Protein AF-A0A2E4V9J3-F1 (afdb_monomer_lite)

Radius of gyration: 18.86 Å; chains: 1; bounding box: 54×47×44 Å

Sequence (227 aa):
RYDAGNELARSYIDQFRQSGELGALTYVRNHGFGGDWVCNLDTPRVTTDEAQPSAPNPVPEWLPENRVGSYLGYLQQYTHNINLLRWLLDAGDDVKVKVVDLDDDGYSGIVIFEMAGIRAILESGSISHYRWDEHTQIYFQHGWVHTWAPPLLLKNTPAEVEIYRAGDDQEVTQPIPKPSWTWAYHREVEHFIQHIRMDEPFRSSGQDTLTDVRLYEEIYRQFLGLD

Foldseek 3Di:
DLFLQLVVLLVVLVVCVVVCQLPAWAEKEKEFAWAQLQLPPPDDDDDDPDDDDDDDDDDDPPADPVCRVLLCVQLVRCLCVVLSVLSSLVQQLVKDWDDADADPSNFADKTWMQGPNHIYMYGGHYDNDSFTDIKMWIDGNFKIWIWDCGRLNPWQDGIWIWIWGHDPDTDIDTDDSVVSRGHSVVSVVVQVVVCVVVVHDDPDDVVSCVSSVVVSVVNVCVVVVHD

pLDDT: mean 95.47, std 4.1, range [73.62, 98.88]

Structure (mmCIF, N/CA/C/O backbone):
data_AF-A0A2E4V9J3-F1
#
_entry.id   AF-A0A2E4V9J3-F1
#
loop_
_atom_site.group_PDB
_atom_site.id
_atom_site.type_symbol
_atom_site.label_atom_id
_atom_site.label_alt_id
_atom_site.label_comp_id
_atom_site.label_asym_id
_atom_site.label_entity_id
_atom_site.label_seq_id
_atom_site.pdbx_PDB_ins_code
_atom_site.Cartn_x
_atom_site.Cartn_y
_atom_site.Cartn_z
_atom_site.occupancy
_atom_site.B_iso_or_equiv
_atom_site.auth_seq_id
_atom_site.auth_comp_id
_atom_site.auth_asym_id
_atom_site.auth_atom_id
_atom_site.pdbx_PDB_model_num
ATOM 1 N N . ARG A 1 1 ? 3.402 5.128 4.231 1.00 92.38 1 ARG A N 1
ATOM 2 C CA . ARG A 1 1 ? 3.403 5.119 5.721 1.00 92.38 1 ARG A CA 1
ATOM 3 C C . ARG A 1 1 ? 3.340 6.517 6.355 1.00 92.38 1 ARG A C 1
ATOM 5 O O . ARG A 1 1 ? 2.664 6.652 7.356 1.00 92.38 1 ARG A O 1
ATOM 12 N N . TYR A 1 2 ? 4.008 7.550 5.817 1.00 95.06 2 TYR A N 1
ATOM 13 C CA . TYR A 1 2 ? 4.054 8.914 6.406 1.00 95.06 2 TYR A CA 1
ATOM 14 C C . TYR A 1 2 ? 2.850 9.816 6.136 1.00 95.06 2 TYR A C 1
ATOM 16 O O . TYR A 1 2 ? 2.831 10.974 6.548 1.00 95.06 2 TYR A O 1
ATOM 24 N N . ASP A 1 3 ? 1.837 9.277 5.477 1.00 96.75 3 ASP A N 1
ATOM 25 C CA . ASP A 1 3 ? 0.578 9.965 5.275 1.00 96.75 3 ASP A CA 1
ATOM 26 C C . ASP A 1 3 ? -0.267 9.939 6.560 1.00 96.75 3 ASP A C 1
ATOM 28 O O . ASP A 1 3 ? -0.470 8.881 7.156 1.00 96.75 3 ASP A O 1
ATOM 32 N N . ALA A 1 4 ? -0.763 11.104 6.980 1.00 97.00 4 ALA A N 1
ATOM 33 C CA . ALA A 1 4 ? -1.491 11.245 8.239 1.00 97.00 4 ALA A CA 1
ATOM 34 C C . ALA A 1 4 ? -2.857 10.533 8.238 1.00 97.00 4 ALA A C 1
ATOM 36 O O . ALA A 1 4 ? -3.345 10.147 9.300 1.00 97.00 4 ALA A O 1
ATOM 37 N N . GLY A 1 5 ? -3.471 10.346 7.068 1.00 97.75 5 GLY A N 1
ATOM 38 C CA . GLY A 1 5 ? -4.693 9.562 6.908 1.00 97.75 5 GLY A CA 1
ATOM 39 C C . GLY A 1 5 ? -4.420 8.072 7.072 1.00 97.75 5 GLY A C 1
ATOM 40 O O . GLY A 1 5 ? -5.116 7.392 7.821 1.00 97.75 5 GLY A O 1
ATOM 41 N N . ASN A 1 6 ? -3.335 7.574 6.476 1.00 97.56 6 ASN A N 1
ATOM 42 C CA . ASN A 1 6 ? -2.894 6.192 6.679 1.00 97.56 6 ASN A CA 1
ATOM 43 C C . ASN A 1 6 ? -2.530 5.900 8.147 1.00 97.56 6 ASN A C 1
ATOM 45 O O . ASN A 1 6 ? -2.852 4.829 8.657 1.00 97.56 6 ASN A O 1
ATOM 49 N N . GLU A 1 7 ? -1.901 6.842 8.855 1.00 97.38 7 GLU A N 1
ATOM 50 C CA . GLU A 1 7 ? -1.643 6.724 10.301 1.00 97.38 7 GLU A CA 1
ATOM 51 C C . GLU A 1 7 ? -2.925 6.731 11.133 1.00 97.38 7 GLU A C 1
ATOM 53 O O . GLU A 1 7 ? -3.060 5.932 12.062 1.00 97.38 7 GLU A O 1
ATOM 58 N N . LEU A 1 8 ? -3.890 7.581 10.779 1.00 98.06 8 LEU A N 1
ATOM 59 C CA . LEU A 1 8 ? -5.200 7.592 11.419 1.00 98.06 8 LEU A CA 1
ATOM 60 C C . LEU A 1 8 ? -5.923 6.256 11.213 1.00 98.06 8 LEU A C 1
ATOM 62 O O . LEU A 1 8 ? -6.410 5.671 12.180 1.00 98.06 8 LEU A O 1
ATOM 66 N N . ALA A 1 9 ? -5.925 5.727 9.990 1.00 98.25 9 ALA A N 1
ATOM 67 C CA . ALA A 1 9 ? -6.506 4.426 9.687 1.00 98.25 9 ALA A CA 1
ATOM 68 C C . ALA A 1 9 ? -5.826 3.296 10.469 1.00 98.25 9 ALA A C 1
ATOM 70 O O . ALA A 1 9 ? -6.525 2.504 11.100 1.00 98.25 9 ALA A O 1
ATOM 71 N N . ARG A 1 10 ? -4.483 3.263 10.513 1.00 97.94 10 ARG A N 1
ATOM 72 C CA . ARG A 1 10 ? -3.724 2.314 11.348 1.00 97.94 10 ARG A CA 1
ATOM 73 C C . ARG A 1 10 ? -4.166 2.392 12.811 1.00 97.94 10 ARG A C 1
ATOM 75 O O . ARG A 1 10 ? -4.432 1.354 13.406 1.00 97.94 10 ARG A O 1
ATOM 82 N N . SER A 1 11 ? -4.315 3.598 13.366 1.00 98.00 11 SER A N 1
ATOM 83 C CA . SER A 1 11 ? -4.722 3.769 14.768 1.00 98.00 11 SER A CA 1
ATOM 84 C C . SER A 1 11 ? -6.114 3.200 15.064 1.00 98.00 11 SER A C 1
ATOM 86 O O . SER A 1 11 ? -6.299 2.545 16.088 1.00 98.00 11 SER A O 1
ATOM 88 N N . TYR A 1 12 ? -7.073 3.372 14.148 1.00 98.44 12 TYR A N 1
ATOM 89 C CA . TYR A 1 12 ? -8.405 2.784 14.286 1.00 98.44 12 TYR A CA 1
ATOM 90 C C . TYR A 1 12 ? -8.380 1.266 14.117 1.00 98.44 12 TYR A C 1
ATOM 92 O O . TYR A 1 12 ? -9.020 0.561 14.891 1.00 98.44 12 TYR A O 1
ATOM 100 N N . ILE A 1 13 ? -7.617 0.750 13.148 1.00 98.62 13 ILE A N 1
ATOM 101 C CA . ILE A 1 13 ? -7.445 -0.696 12.957 1.00 98.62 13 ILE A CA 1
ATOM 102 C C . ILE A 1 13 ? -6.891 -1.331 14.236 1.00 98.62 13 ILE A C 1
ATOM 104 O O . ILE A 1 13 ? -7.451 -2.315 14.716 1.00 98.62 13 ILE A O 1
ATOM 108 N N . ASP A 1 14 ? -5.839 -0.753 14.817 1.00 98.50 14 ASP A N 1
ATOM 109 C CA . ASP A 1 14 ? -5.247 -1.238 16.065 1.00 98.50 14 ASP A CA 1
ATOM 110 C C . ASP A 1 14 ? -6.242 -1.152 17.230 1.00 98.50 14 ASP A C 1
ATOM 112 O O . ASP A 1 14 ? -6.396 -2.120 17.978 1.00 98.50 14 ASP A O 1
ATOM 116 N N . GLN A 1 15 ? -6.980 -0.040 17.345 1.00 98.38 15 GLN A N 1
ATOM 117 C CA . GLN A 1 15 ? -8.024 0.124 18.356 1.00 98.38 15 GLN A CA 1
ATOM 118 C C . GLN A 1 15 ? -9.094 -0.969 18.244 1.00 98.38 15 GLN A C 1
ATOM 120 O O . GLN A 1 15 ? -9.432 -1.581 19.255 1.00 98.38 15 GLN A O 1
ATOM 125 N N . PHE A 1 16 ? -9.610 -1.247 17.044 1.00 98.19 16 PHE A N 1
ATOM 126 C CA . PHE A 1 16 ? -10.651 -2.258 16.843 1.00 98.19 16 PHE A CA 1
ATOM 127 C C . PHE A 1 16 ? -10.143 -3.680 17.062 1.00 98.19 16 PHE A C 1
ATOM 129 O O . PHE A 1 16 ? -10.860 -4.501 17.633 1.00 98.19 16 PHE A O 1
ATOM 136 N N . ARG A 1 17 ? -8.895 -3.974 16.677 1.00 97.94 17 ARG A N 1
ATOM 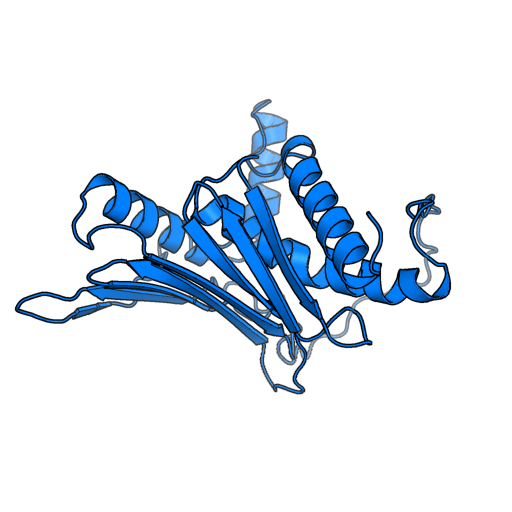137 C CA . ARG A 1 17 ? -8.246 -5.255 16.999 1.00 97.94 17 ARG A CA 1
ATOM 138 C C . ARG A 1 17 ? -8.102 -5.444 18.508 1.00 97.94 17 ARG A C 1
ATOM 140 O O . ARG A 1 17 ? -8.293 -6.554 18.995 1.00 97.94 17 ARG A O 1
ATOM 147 N N . GLN A 1 18 ? -7.767 -4.380 19.237 1.00 98.19 18 GLN A N 1
ATOM 148 C CA . GLN A 1 18 ? -7.578 -4.428 20.685 1.00 98.19 18 GLN A CA 1
ATOM 149 C C . GLN A 1 18 ? -8.905 -4.495 21.453 1.00 98.19 18 GLN A C 1
ATOM 151 O O . GLN A 1 18 ? -9.001 -5.231 22.433 1.00 98.19 18 GLN A O 1
ATOM 156 N N . SER A 1 19 ? -9.915 -3.727 21.037 1.00 97.81 19 SER A N 1
ATOM 157 C CA . SER A 1 19 ? -11.215 -3.666 21.714 1.00 97.81 19 SER A CA 1
ATOM 158 C C . SER A 1 19 ? -12.138 -4.828 21.349 1.00 97.81 19 SER A C 1
ATOM 160 O O . SER A 1 19 ? -13.005 -5.186 22.143 1.00 97.81 19 SER A O 1
ATOM 162 N N . GLY A 1 20 ? -11.978 -5.402 20.152 1.00 97.19 20 GLY A N 1
ATOM 163 C CA . GLY A 1 20 ? -12.894 -6.394 19.590 1.00 97.19 20 GLY A CA 1
ATOM 164 C C . GLY A 1 20 ? -14.244 -5.818 19.150 1.00 97.19 20 GLY A C 1
ATOM 165 O O . GLY A 1 20 ? -15.135 -6.587 18.803 1.00 97.19 20 GLY A O 1
ATOM 166 N N . GLU A 1 21 ? -14.406 -4.490 19.145 1.00 95.75 21 GLU A N 1
ATOM 167 C CA . GLU A 1 21 ? -15.675 -3.794 18.863 1.00 95.75 21 GLU A CA 1
ATOM 168 C C . GLU A 1 21 ? -16.278 -4.182 17.507 1.00 95.75 21 GLU A C 1
ATOM 170 O O . GLU A 1 21 ? -17.479 -4.418 17.416 1.00 95.75 21 GLU A O 1
ATOM 175 N N . LEU A 1 22 ? -15.447 -4.308 16.466 1.00 97.56 22 LEU A N 1
ATOM 176 C CA . LEU A 1 22 ? -15.899 -4.706 15.127 1.00 97.56 22 LEU A CA 1
ATOM 177 C C . LEU A 1 22 ? -15.794 -6.221 14.876 1.00 97.56 22 LEU A C 1
ATOM 179 O O . LEU A 1 22 ? -16.033 -6.686 13.761 1.00 97.56 22 LEU A O 1
ATOM 183 N N . GLY A 1 23 ? -15.448 -7.004 15.898 1.00 97.94 23 GLY A N 1
ATOM 184 C CA . GLY A 1 23 ? -15.138 -8.425 15.773 1.00 97.94 23 GLY A CA 1
ATOM 185 C C . GLY A 1 23 ? -13.789 -8.686 15.097 1.00 97.94 23 GLY A C 1
ATOM 186 O O . GLY A 1 23 ? -12.899 -7.836 15.073 1.00 97.94 23 GLY A O 1
ATOM 187 N N . ALA A 1 24 ? -13.613 -9.895 14.567 1.00 98.00 24 ALA A N 1
ATOM 188 C CA . ALA A 1 24 ? -12.369 -10.297 13.916 1.00 98.00 24 ALA A CA 1
ATOM 189 C C . ALA A 1 24 ? -12.176 -9.612 12.551 1.00 98.00 24 ALA A C 1
ATOM 191 O O . ALA A 1 24 ? -13.142 -9.363 11.828 1.00 98.00 24 ALA A O 1
ATOM 192 N N . LEU A 1 25 ? -10.915 -9.383 12.171 1.00 98.12 25 LEU A N 1
ATOM 193 C CA . LEU A 1 25 ? -10.545 -9.071 10.789 1.00 98.12 25 LEU A CA 1
ATOM 194 C C . LEU A 1 25 ? -10.922 -10.241 9.877 1.00 98.12 25 LEU A C 1
ATOM 196 O O . LEU A 1 25 ? -10.617 -11.394 10.183 1.00 98.12 25 LEU A O 1
ATOM 200 N N . THR A 1 26 ? -11.568 -9.945 8.754 1.00 98.19 26 THR A N 1
ATOM 201 C CA . THR A 1 26 ? -12.058 -10.965 7.816 1.00 98.19 26 THR A CA 1
ATOM 202 C C . THR A 1 26 ? -11.339 -10.916 6.475 1.00 98.19 26 THR A C 1
ATOM 204 O O . THR A 1 26 ? -11.119 -11.965 5.865 1.00 98.19 26 THR A O 1
ATOM 207 N N . TYR A 1 27 ? -10.967 -9.720 6.008 1.00 98.69 27 TYR A N 1
ATOM 208 C CA . TYR A 1 27 ? -10.406 -9.521 4.674 1.00 98.69 27 TYR A CA 1
ATOM 209 C C . TYR A 1 27 ? -9.749 -8.146 4.524 1.00 98.69 27 TYR A C 1
ATOM 211 O O . TYR A 1 27 ? -10.183 -7.176 5.145 1.00 98.69 27 TYR A O 1
ATOM 219 N N . VAL A 1 28 ? -8.742 -8.039 3.656 1.00 98.69 28 VAL A N 1
ATOM 220 C CA . VAL A 1 28 ? -8.175 -6.751 3.239 1.00 98.69 28 VAL A CA 1
ATOM 221 C C . VAL A 1 28 ? -8.105 -6.661 1.722 1.00 98.69 28 VAL A C 1
ATOM 223 O O . VAL A 1 28 ? -7.681 -7.599 1.049 1.00 98.69 28 VAL A O 1
ATOM 226 N N . ARG A 1 29 ? -8.491 -5.505 1.190 1.00 98.75 29 ARG A N 1
ATOM 227 C CA . ARG A 1 29 ? -8.456 -5.188 -0.234 1.00 98.75 29 ARG A CA 1
ATOM 228 C C . ARG A 1 29 ? -7.630 -3.940 -0.467 1.00 98.75 29 ARG A C 1
ATOM 230 O O . ARG A 1 29 ? -7.935 -2.899 0.103 1.00 98.75 29 ARG A O 1
ATOM 237 N N . ASN A 1 30 ? -6.627 -4.032 -1.325 1.00 98.62 30 ASN A N 1
ATOM 238 C CA . ASN A 1 30 ? -5.967 -2.874 -1.898 1.00 98.62 30 ASN A CA 1
ATOM 239 C C . ASN A 1 30 ? -6.270 -2.814 -3.398 1.00 98.62 30 ASN A C 1
ATOM 241 O O . ASN A 1 30 ? -6.139 -3.814 -4.100 1.00 98.62 30 ASN A O 1
ATOM 245 N N . HIS A 1 31 ? -6.700 -1.643 -3.849 1.00 98.56 31 HIS A N 1
ATOM 246 C CA . HIS A 1 31 ? -7.019 -1.330 -5.231 1.00 98.56 31 HIS A CA 1
ATOM 247 C C . HIS A 1 31 ? -6.054 -0.247 -5.710 1.00 98.56 31 HIS A C 1
ATOM 249 O O . HIS A 1 31 ? -6.011 0.820 -5.097 1.00 98.56 31 HIS A O 1
ATOM 255 N N . GLY A 1 32 ? -5.273 -0.517 -6.760 1.00 97.50 32 GLY A N 1
ATOM 256 C CA . GLY A 1 32 ? -4.278 0.418 -7.290 1.00 97.50 32 GLY A CA 1
ATOM 257 C C . GLY A 1 32 ? -4.311 0.496 -8.813 1.00 97.50 32 GLY A C 1
ATOM 258 O O . GLY A 1 32 ? -3.550 -0.197 -9.488 1.00 97.50 32 GLY A O 1
ATOM 259 N N . PHE A 1 33 ? -5.187 1.348 -9.345 1.00 97.31 33 PHE A N 1
ATOM 260 C CA . PHE A 1 33 ? -5.369 1.560 -10.787 1.00 97.31 33 PHE A CA 1
ATOM 261 C C . PHE A 1 33 ? -4.740 2.878 -11.275 1.00 97.31 33 PHE A C 1
ATOM 263 O O . PHE A 1 33 ? -4.611 3.115 -12.480 1.00 97.31 33 PHE A O 1
ATOM 270 N N . GLY A 1 34 ? -4.297 3.726 -10.343 1.00 94.25 34 GLY A N 1
ATOM 271 C CA . GLY A 1 34 ? -3.505 4.915 -10.627 1.00 94.25 34 GLY A CA 1
ATOM 272 C C . GLY A 1 34 ? -4.300 5.993 -11.362 1.00 94.25 34 GLY A C 1
ATOM 273 O O . GLY A 1 34 ? -5.442 6.283 -11.022 1.00 94.25 34 GLY A O 1
ATOM 274 N N . GLY A 1 35 ? -3.679 6.644 -12.343 1.00 93.19 35 GLY A N 1
ATOM 275 C CA . GLY A 1 35 ? -4.261 7.770 -13.077 1.00 93.19 35 GLY A CA 1
ATOM 276 C C . GLY A 1 35 ? -3.373 9.009 -13.004 1.00 93.19 35 GLY A C 1
ATOM 277 O O . GLY A 1 35 ? -2.145 8.913 -13.078 1.00 93.19 35 GLY A O 1
ATOM 278 N N . ASP A 1 36 ? -3.972 10.190 -12.869 1.00 91.94 36 ASP A N 1
ATOM 279 C CA . ASP A 1 36 ? -3.216 11.442 -12.804 1.00 91.94 36 ASP A CA 1
ATOM 280 C C . ASP A 1 36 ? -2.585 11.677 -11.418 1.00 91.94 36 ASP A C 1
ATOM 282 O O . ASP A 1 36 ? -3.183 12.283 -10.523 1.00 91.94 36 ASP A O 1
ATOM 286 N N . TRP A 1 37 ? -1.336 11.232 -11.253 1.00 90.44 37 TRP A N 1
ATOM 287 C CA . TRP A 1 37 ? -0.549 11.436 -10.032 1.00 90.44 37 TRP A CA 1
ATOM 288 C C . TRP A 1 37 ? -0.060 12.877 -9.832 1.00 90.44 37 TRP A C 1
ATOM 290 O O . TRP A 1 37 ? 0.298 13.253 -8.711 1.00 90.44 37 TRP A O 1
ATOM 300 N N . VAL A 1 38 ? -0.024 13.690 -10.897 1.00 90.00 38 VAL A N 1
ATOM 301 C CA . VAL A 1 38 ? 0.413 15.092 -10.816 1.00 90.00 38 VAL A CA 1
ATOM 302 C C . VAL A 1 38 ? -0.739 16.039 -10.500 1.00 90.00 38 VAL A C 1
ATOM 304 O O . VAL A 1 38 ? -0.486 17.217 -10.271 1.00 90.00 38 VAL A O 1
ATOM 307 N N . CYS A 1 39 ? -1.980 15.550 -10.447 1.00 87.00 39 CYS A N 1
ATOM 308 C CA . CYS A 1 39 ? -3.160 16.324 -10.058 1.00 87.00 39 CYS A CA 1
ATOM 309 C C . CYS A 1 39 ? -3.340 17.614 -10.878 1.00 87.00 39 CYS A C 1
ATOM 311 O O . CYS A 1 39 ? -3.604 18.679 -10.316 1.00 87.00 39 CYS A O 1
ATOM 313 N N . ASN A 1 40 ? -3.165 17.536 -12.200 1.00 85.31 40 ASN A N 1
ATOM 314 C CA . ASN A 1 40 ? -3.186 18.688 -13.105 1.00 85.31 40 ASN A CA 1
ATOM 315 C C . ASN A 1 40 ? -2.285 19.856 -12.657 1.00 85.31 40 ASN A C 1
ATOM 317 O O . ASN A 1 40 ? -2.655 21.017 -12.830 1.00 85.31 40 ASN A O 1
ATOM 321 N N . LEU A 1 41 ? -1.115 19.566 -12.073 1.00 83.62 41 LEU A N 1
ATOM 322 C CA . LEU A 1 41 ? -0.117 20.584 -11.737 1.00 83.62 41 LEU A CA 1
ATOM 323 C C . LEU A 1 41 ? 0.139 21.510 -12.936 1.00 83.62 41 LEU A C 1
ATOM 325 O O . LEU A 1 41 ? 0.678 21.097 -13.961 1.00 83.62 41 LEU A O 1
ATOM 329 N N . ASP A 1 42 ? -0.216 22.780 -12.765 1.00 82.88 42 ASP A N 1
ATOM 330 C CA . ASP A 1 42 ? -0.062 23.863 -13.743 1.00 82.88 42 ASP A CA 1
ATOM 331 C C . ASP A 1 42 ? 1.311 24.553 -13.649 1.00 82.88 42 ASP A C 1
ATOM 333 O O . ASP A 1 42 ? 1.604 25.514 -14.362 1.00 82.88 42 ASP A O 1
ATOM 337 N N . THR A 1 43 ? 2.174 24.053 -12.762 1.00 81.75 43 THR A N 1
ATOM 338 C CA . THR A 1 43 ? 3.523 24.567 -12.546 1.00 81.75 43 THR A CA 1
ATOM 339 C C . THR A 1 43 ? 4.530 23.788 -13.401 1.00 81.75 43 THR A C 1
ATOM 341 O O . THR A 1 43 ? 4.536 22.554 -13.360 1.00 81.75 43 THR A O 1
ATOM 344 N N . PRO A 1 44 ? 5.431 24.464 -14.141 1.00 79.25 44 PRO A N 1
ATOM 345 C CA . PRO A 1 44 ? 6.475 23.791 -14.904 1.00 79.25 44 PRO A CA 1
ATOM 346 C C . PRO A 1 44 ? 7.381 22.951 -14.003 1.00 79.25 44 PRO A C 1
ATOM 348 O O . PRO A 1 44 ? 7.811 23.398 -12.937 1.00 79.25 44 PRO A O 1
ATOM 351 N N . ARG A 1 45 ? 7.730 21.743 -14.455 1.00 82.25 45 ARG A N 1
ATOM 352 C CA . ARG A 1 45 ? 8.809 20.976 -13.828 1.00 82.25 45 ARG A CA 1
ATOM 353 C C . ARG A 1 45 ? 10.121 21.710 -14.069 1.00 82.25 45 ARG A C 1
ATOM 355 O O . ARG A 1 45 ? 10.474 21.980 -15.214 1.00 82.25 45 ARG A O 1
ATOM 362 N N . VAL A 1 46 ? 10.843 22.010 -12.995 1.00 85.62 46 VAL A N 1
ATOM 363 C CA . VAL A 1 46 ? 12.221 22.490 -13.102 1.00 85.62 46 VAL A CA 1
ATOM 364 C C . VAL A 1 46 ? 13.082 21.308 -13.528 1.00 85.62 46 VAL A C 1
ATOM 366 O O . VAL A 1 46 ? 13.154 20.302 -12.825 1.00 85.62 46 VAL A O 1
ATOM 369 N N . THR A 1 47 ? 13.704 21.423 -14.693 1.00 88.94 47 THR A N 1
ATOM 370 C CA . THR A 1 47 ? 14.631 20.432 -15.243 1.00 88.94 47 THR A CA 1
ATOM 371 C C . THR A 1 47 ? 16.016 21.049 -15.388 1.00 88.94 47 THR A C 1
ATOM 373 O O . THR A 1 47 ? 16.161 22.270 -15.431 1.00 88.94 47 THR A O 1
ATOM 376 N N . THR A 1 48 ? 17.037 20.205 -15.464 1.00 92.06 48 THR A N 1
ATOM 377 C CA . THR A 1 48 ? 18.430 20.599 -15.694 1.00 92.06 48 THR A CA 1
ATOM 378 C C . THR A 1 48 ? 19.046 19.653 -16.720 1.00 92.06 48 THR A C 1
ATOM 380 O O . THR A 1 48 ? 18.627 18.499 -16.811 1.00 92.06 48 THR A O 1
ATOM 383 N N . ASP A 1 49 ? 20.031 20.140 -17.473 1.00 93.94 49 ASP A N 1
ATOM 384 C CA . ASP A 1 49 ? 20.822 19.331 -18.410 1.00 93.94 49 ASP A CA 1
ATOM 385 C C . ASP A 1 49 ? 21.980 18.593 -17.708 1.00 93.94 49 ASP A C 1
ATOM 387 O O . ASP A 1 49 ? 22.764 17.893 -18.352 1.00 93.94 49 ASP A O 1
ATOM 391 N N . GLU A 1 50 ? 22.125 18.757 -16.388 1.00 95.25 50 GLU A N 1
ATOM 392 C CA . GLU A 1 50 ? 23.113 18.025 -15.596 1.00 95.25 50 GLU A CA 1
ATOM 393 C C . GLU A 1 50 ? 22.909 16.511 -15.733 1.00 95.25 50 GLU A C 1
ATOM 395 O O . GLU A 1 50 ? 21.813 15.977 -15.541 1.00 95.25 50 GLU A O 1
ATOM 400 N N . ALA A 1 51 ? 23.995 15.805 -16.051 1.00 92.50 51 ALA A N 1
ATOM 401 C CA . ALA A 1 51 ? 23.970 14.356 -16.150 1.00 92.50 51 ALA A CA 1
ATOM 402 C C . ALA A 1 51 ? 23.620 13.736 -14.789 1.00 92.50 51 ALA A C 1
ATOM 404 O O . ALA A 1 51 ? 24.217 14.074 -13.765 1.00 92.50 51 ALA A O 1
ATOM 405 N N . GLN A 1 52 ? 22.681 12.787 -14.793 1.00 89.00 52 GLN A N 1
ATOM 406 C CA . GLN A 1 52 ? 22.401 11.954 -13.625 1.00 89.00 52 GLN A CA 1
ATOM 407 C C . GLN A 1 52 ? 23.688 11.229 -13.190 1.00 89.00 52 GLN A C 1
ATOM 409 O O . GLN A 1 52 ? 24.446 10.767 -14.054 1.00 89.00 52 GLN A O 1
ATOM 414 N N . PRO A 1 53 ? 23.950 11.090 -11.879 1.00 90.88 53 PRO A N 1
ATOM 415 C CA . PRO A 1 53 ? 25.043 10.257 -11.401 1.00 90.88 53 PRO A CA 1
ATOM 416 C C . PRO A 1 53 ? 24.929 8.837 -11.968 1.00 90.88 53 PRO A C 1
ATOM 418 O O . PRO A 1 53 ? 23.851 8.244 -11.963 1.00 90.88 53 PRO A O 1
ATOM 421 N N . SER A 1 54 ? 26.043 8.284 -12.451 1.00 91.62 54 SER A N 1
ATOM 422 C CA . SER A 1 54 ? 26.075 6.887 -12.890 1.00 91.62 54 SER A CA 1
ATOM 423 C C . SER A 1 54 ? 25.891 5.964 -11.687 1.00 91.62 54 SER A C 1
ATOM 425 O O . SER A 1 54 ? 26.579 6.119 -10.675 1.00 91.62 54 SER A O 1
ATOM 427 N N . ALA A 1 55 ? 24.988 4.995 -11.809 1.00 88.25 55 ALA A N 1
ATOM 428 C CA . ALA A 1 55 ? 24.756 3.963 -10.811 1.00 88.25 55 ALA A CA 1
ATOM 429 C C . ALA A 1 55 ? 24.644 2.591 -11.496 1.00 88.25 55 ALA A C 1
ATOM 431 O O . ALA A 1 55 ? 24.103 2.505 -12.604 1.00 88.25 55 ALA A O 1
ATOM 432 N N . PRO A 1 56 ? 25.134 1.509 -10.864 1.00 88.50 56 PRO A N 1
ATOM 433 C CA . PRO A 1 56 ? 24.818 0.158 -11.305 1.00 88.50 56 PRO A CA 1
ATOM 434 C C . PRO A 1 56 ? 23.301 -0.045 -11.331 1.00 88.50 56 PRO A C 1
ATOM 436 O O . PRO A 1 56 ? 22.609 0.380 -10.407 1.00 88.50 56 PRO A O 1
ATOM 439 N N . ASN A 1 57 ? 22.798 -0.732 -12.355 1.00 85.25 57 ASN A N 1
ATOM 440 C CA . ASN A 1 57 ? 21.394 -1.126 -12.445 1.00 85.25 57 ASN A CA 1
ATOM 441 C C . ASN A 1 57 ? 21.296 -2.660 -12.421 1.00 85.25 57 ASN A C 1
ATOM 443 O O . ASN A 1 57 ? 21.143 -3.276 -13.478 1.00 85.25 57 ASN A O 1
ATOM 447 N N . PRO A 1 58 ? 21.521 -3.293 -11.254 1.00 89.38 58 PRO A N 1
ATOM 448 C CA . PRO A 1 58 ? 21.466 -4.741 -11.152 1.00 89.38 58 PRO A CA 1
ATOM 449 C C . PRO A 1 58 ? 20.037 -5.217 -11.414 1.00 89.38 58 PRO A C 1
ATOM 451 O O . PRO A 1 58 ? 19.081 -4.699 -10.842 1.00 89.38 58 PRO A O 1
ATOM 454 N N . VAL A 1 59 ? 19.911 -6.234 -12.259 1.00 92.12 59 VAL A N 1
ATOM 455 C CA . VAL A 1 59 ? 18.666 -6.975 -12.464 1.00 92.12 59 VAL A CA 1
ATOM 456 C C . VAL A 1 59 ? 18.857 -8.400 -11.948 1.00 92.12 59 VAL A C 1
ATOM 458 O O . VAL A 1 59 ? 19.975 -8.917 -12.034 1.00 92.12 59 VAL A O 1
ATOM 461 N N . PRO A 1 60 ? 17.818 -9.044 -11.391 1.00 93.69 60 PRO A N 1
ATOM 462 C CA . PRO A 1 60 ? 17.948 -10.418 -10.929 1.00 93.69 60 PRO A CA 1
ATOM 463 C C . PRO A 1 60 ? 18.311 -11.362 -12.081 1.00 93.69 60 PRO A C 1
ATOM 465 O O . PRO A 1 60 ? 17.699 -11.301 -13.143 1.00 93.69 60 PRO A O 1
ATOM 468 N N . GLU A 1 61 ? 19.266 -12.272 -11.869 1.00 95.38 61 GLU A N 1
ATOM 469 C CA . GLU A 1 61 ? 19.748 -13.196 -12.916 1.00 95.38 61 GLU A CA 1
ATOM 470 C C . GLU A 1 61 ? 18.647 -14.110 -13.477 1.00 95.38 61 GLU A C 1
ATOM 472 O O . GLU A 1 61 ? 18.724 -14.565 -14.615 1.00 95.38 61 GLU A O 1
ATOM 477 N N . TRP A 1 62 ? 17.617 -14.384 -12.675 1.00 96.50 62 TRP A N 1
ATOM 478 C CA . TRP A 1 62 ? 16.478 -15.213 -13.060 1.00 96.50 62 TRP A CA 1
ATOM 479 C C . TRP A 1 62 ? 15.473 -14.485 -13.965 1.00 96.50 62 TRP A C 1
ATOM 481 O O . TRP A 1 62 ? 14.615 -15.139 -14.558 1.00 96.50 62 TRP A O 1
ATOM 491 N N . LEU A 1 63 ? 15.542 -13.152 -14.055 1.00 97.25 63 LEU A N 1
ATOM 492 C CA . LEU A 1 63 ? 14.567 -12.329 -14.762 1.00 97.25 63 LEU A CA 1
ATOM 493 C C . LEU A 1 63 ? 14.925 -12.233 -16.256 1.00 97.25 63 LEU A C 1
ATOM 495 O O . LEU A 1 63 ? 15.987 -11.706 -16.593 1.00 97.25 63 LEU A O 1
ATOM 499 N N . PRO A 1 64 ? 14.049 -12.677 -17.177 1.00 96.44 64 PRO A N 1
ATOM 500 C CA . PRO A 1 64 ? 14.291 -12.533 -18.609 1.00 96.44 64 PRO A CA 1
ATOM 501 C C . PRO A 1 64 ? 14.463 -11.066 -19.025 1.00 96.44 64 PRO A C 1
ATOM 503 O O . PRO A 1 64 ? 13.708 -10.199 -18.583 1.00 96.44 64 PRO A O 1
ATOM 506 N N . GLU A 1 65 ? 15.399 -10.782 -19.938 1.00 95.44 65 GLU A N 1
ATOM 507 C CA . GLU A 1 65 ? 15.697 -9.410 -20.392 1.00 95.44 65 GLU A CA 1
ATOM 508 C C . GLU A 1 65 ? 14.452 -8.671 -20.915 1.00 95.44 65 GLU A C 1
ATOM 510 O O . GLU A 1 65 ? 14.254 -7.489 -20.635 1.00 95.44 65 GLU A O 1
ATOM 515 N N . ASN A 1 66 ? 13.558 -9.379 -21.614 1.00 95.75 66 ASN A N 1
ATOM 516 C CA . ASN A 1 66 ? 12.308 -8.821 -22.138 1.00 95.75 66 ASN A CA 1
ATOM 517 C C . ASN A 1 66 ? 11.240 -8.543 -21.060 1.00 95.75 66 ASN A C 1
ATOM 519 O O . ASN A 1 66 ? 10.203 -7.966 -21.379 1.00 95.75 66 ASN A O 1
ATOM 523 N N . ARG A 1 67 ? 11.472 -8.947 -19.805 1.00 96.88 67 ARG A N 1
ATOM 524 C CA . ARG A 1 67 ? 10.579 -8.738 -18.652 1.00 96.88 67 ARG A CA 1
ATOM 525 C C . ARG A 1 67 ? 11.118 -7.728 -17.637 1.00 96.88 67 ARG A C 1
ATOM 527 O O . ARG A 1 67 ? 10.398 -7.365 -16.713 1.00 96.88 67 ARG A O 1
ATOM 534 N N . VAL A 1 68 ? 12.334 -7.208 -17.825 1.00 96.31 68 VAL A N 1
ATOM 535 C CA . VAL A 1 68 ? 12.931 -6.202 -16.925 1.00 96.31 68 VAL A CA 1
ATOM 536 C C . VAL A 1 68 ? 12.038 -4.968 -16.783 1.00 96.31 68 VAL A C 1
ATOM 538 O O . VAL A 1 68 ? 11.781 -4.515 -15.672 1.00 96.31 68 VAL A O 1
ATOM 541 N N . GLY A 1 69 ? 11.528 -4.440 -17.899 1.00 95.88 69 GLY A N 1
ATOM 542 C CA . GLY A 1 69 ? 10.678 -3.248 -17.882 1.00 95.88 69 GLY A CA 1
ATOM 543 C C . GLY A 1 69 ? 9.366 -3.453 -17.123 1.00 95.88 69 GLY A C 1
ATOM 544 O O . GLY A 1 69 ? 9.001 -2.608 -16.307 1.00 95.88 69 GLY A O 1
ATOM 545 N N . SER A 1 70 ? 8.683 -4.581 -17.349 1.00 96.94 70 SER A N 1
ATOM 546 C CA . SER A 1 70 ? 7.417 -4.879 -16.672 1.00 96.94 70 SER A CA 1
ATOM 547 C C . SER A 1 70 ? 7.632 -5.125 -15.176 1.00 96.94 70 SER A C 1
ATOM 549 O O . SER A 1 70 ? 6.888 -4.584 -14.363 1.00 96.94 70 SER A O 1
ATOM 551 N N . TYR A 1 71 ? 8.700 -5.842 -14.803 1.00 97.38 71 TYR A N 1
ATOM 552 C CA . TYR A 1 71 ? 9.066 -6.074 -13.404 1.00 97.38 71 TYR A CA 1
ATOM 553 C C . TYR A 1 71 ? 9.324 -4.767 -12.657 1.00 97.38 71 TYR A C 1
ATOM 555 O O . TYR A 1 71 ? 8.749 -4.532 -11.597 1.00 97.38 71 TYR A O 1
ATOM 563 N N . LEU A 1 72 ? 10.158 -3.890 -13.227 1.00 95.62 72 LEU A N 1
ATOM 564 C CA . LEU A 1 72 ? 10.473 -2.603 -12.613 1.00 95.62 72 LEU A CA 1
ATOM 565 C C . LEU A 1 72 ? 9.246 -1.690 -12.537 1.00 95.62 72 LEU A C 1
ATOM 567 O O . LEU A 1 72 ? 9.080 -1.002 -11.534 1.00 95.62 72 LEU A O 1
ATOM 571 N N . GLY A 1 73 ? 8.382 -1.699 -13.556 1.00 95.94 73 GLY A N 1
ATOM 572 C CA . GLY A 1 73 ? 7.120 -0.957 -13.536 1.00 95.94 73 GLY A CA 1
ATOM 573 C C . GLY A 1 73 ? 6.176 -1.442 -12.434 1.00 95.94 73 GLY A C 1
ATOM 574 O O . GLY A 1 73 ? 5.639 -0.629 -11.682 1.00 95.94 73 GLY A O 1
ATOM 575 N N . TYR A 1 74 ? 6.025 -2.761 -12.290 1.00 97.62 74 TYR A N 1
ATOM 576 C CA . TYR A 1 74 ? 5.203 -3.365 -11.243 1.00 97.62 74 TYR A CA 1
ATOM 577 C C . TYR A 1 74 ? 5.753 -3.069 -9.843 1.00 97.62 74 TYR A C 1
ATOM 579 O O . TYR A 1 74 ? 5.022 -2.590 -8.978 1.00 97.62 74 TYR A O 1
ATOM 587 N N . LEU A 1 75 ? 7.058 -3.285 -9.637 1.00 95.94 75 LEU A N 1
ATOM 588 C CA . LEU A 1 75 ? 7.742 -3.003 -8.375 1.00 95.94 75 LEU A CA 1
ATOM 589 C C . LEU A 1 75 ? 7.619 -1.524 -8.005 1.00 95.94 75 LEU A C 1
ATOM 591 O O . LEU A 1 75 ? 7.245 -1.211 -6.878 1.00 95.94 75 LEU A O 1
ATOM 595 N N . GLN A 1 76 ? 7.904 -0.611 -8.938 1.00 93.81 76 GLN A N 1
ATOM 596 C CA . GLN A 1 76 ? 7.819 0.829 -8.690 1.00 93.81 76 GLN A CA 1
ATOM 597 C C . GLN A 1 76 ? 6.411 1.239 -8.253 1.00 93.81 76 GLN A C 1
ATOM 599 O O . GLN A 1 76 ? 6.276 1.984 -7.285 1.00 93.81 76 GLN A O 1
ATOM 604 N N . GLN A 1 77 ? 5.376 0.771 -8.953 1.00 95.12 77 GLN A N 1
ATOM 605 C CA . GLN A 1 77 ? 4.008 1.176 -8.652 1.00 95.12 77 GLN A CA 1
ATOM 606 C C . GLN A 1 77 ? 3.523 0.568 -7.334 1.00 95.12 77 GLN A C 1
ATOM 608 O O . GLN A 1 77 ? 3.035 1.285 -6.462 1.00 95.12 77 GLN A O 1
ATOM 613 N N . TYR A 1 78 ? 3.653 -0.750 -7.183 1.00 97.69 78 TYR A N 1
ATOM 614 C CA . TYR A 1 78 ? 2.950 -1.475 -6.131 1.00 97.69 78 TYR A CA 1
ATOM 615 C C . TYR A 1 78 ? 3.743 -1.618 -4.837 1.00 97.69 78 TYR A C 1
ATOM 617 O O . TYR A 1 78 ? 3.157 -2.020 -3.826 1.00 97.69 78 TYR A O 1
ATOM 625 N N . THR A 1 79 ? 5.033 -1.228 -4.806 1.00 96.12 79 THR A N 1
ATOM 626 C CA . THR A 1 79 ? 5.840 -1.216 -3.564 1.00 96.12 79 THR A CA 1
ATOM 627 C C . THR A 1 79 ? 5.131 -0.462 -2.453 1.00 96.12 79 THR A C 1
ATOM 629 O O . THR A 1 79 ? 5.063 -0.941 -1.324 1.00 96.12 79 THR A O 1
ATOM 632 N N . HIS A 1 80 ? 4.469 0.641 -2.797 1.00 94.56 80 HIS A N 1
ATOM 633 C CA . HIS A 1 80 ? 3.657 1.420 -1.875 1.00 94.56 80 HIS A CA 1
ATOM 634 C C . HIS A 1 80 ? 2.497 0.605 -1.285 1.00 94.56 80 HIS A C 1
ATOM 636 O O . HIS A 1 80 ? 2.285 0.641 -0.073 1.00 94.56 80 HIS A O 1
ATOM 642 N N . ASN A 1 81 ? 1.796 -0.170 -2.112 1.00 97.56 81 ASN A N 1
ATOM 643 C CA . ASN A 1 81 ? 0.607 -0.941 -1.759 1.00 97.56 81 ASN A CA 1
ATOM 644 C C . ASN A 1 81 ? 0.939 -2.154 -0.879 1.00 97.56 81 ASN A C 1
ATOM 646 O O . ASN A 1 81 ? 0.366 -2.299 0.201 1.00 97.56 81 ASN A O 1
ATOM 650 N N . ILE A 1 82 ? 1.893 -3.001 -1.288 1.00 98.00 82 ILE A N 1
ATOM 651 C CA . ILE A 1 82 ? 2.288 -4.183 -0.495 1.00 98.00 82 ILE A CA 1
ATOM 652 C C . ILE A 1 82 ? 2.901 -3.748 0.840 1.00 98.00 82 ILE A C 1
ATOM 654 O O . ILE A 1 82 ? 2.548 -4.291 1.892 1.00 98.00 82 ILE A O 1
ATOM 658 N N . ASN A 1 83 ? 3.758 -2.723 0.823 1.00 97.62 83 ASN A N 1
ATOM 659 C CA . ASN A 1 83 ? 4.355 -2.172 2.033 1.00 97.62 83 ASN A CA 1
ATOM 660 C C . ASN A 1 83 ? 3.297 -1.570 2.975 1.00 97.62 83 ASN A C 1
ATOM 662 O O . ASN A 1 83 ? 3.398 -1.732 4.195 1.00 97.62 83 ASN A O 1
ATOM 666 N N . LEU A 1 84 ? 2.277 -0.894 2.428 1.00 97.62 84 LEU A N 1
ATOM 667 C CA . LEU A 1 84 ? 1.162 -0.347 3.200 1.00 97.62 84 LEU A CA 1
ATOM 668 C C . LEU A 1 84 ? 0.312 -1.460 3.814 1.00 97.62 84 LEU A C 1
ATOM 670 O O . LEU A 1 84 ? 0.008 -1.371 4.997 1.00 97.62 84 LEU A O 1
ATOM 674 N N . LEU A 1 85 ? -0.026 -2.513 3.066 1.00 98.19 85 LEU A N 1
ATOM 675 C CA . LEU A 1 85 ? -0.782 -3.660 3.580 1.00 98.19 85 LEU A CA 1
ATOM 676 C C . LEU A 1 85 ? -0.052 -4.355 4.733 1.00 98.19 85 LEU A C 1
ATOM 678 O O . LEU A 1 85 ? -0.630 -4.538 5.807 1.00 98.19 85 LEU A O 1
ATOM 682 N N . ARG A 1 86 ? 1.237 -4.669 4.535 1.00 98.00 86 ARG A N 1
ATOM 683 C CA . ARG A 1 86 ? 2.125 -5.209 5.577 1.00 98.00 86 ARG A CA 1
ATOM 684 C C . ARG A 1 86 ? 2.087 -4.351 6.829 1.00 98.00 86 ARG A C 1
ATOM 686 O O . ARG A 1 86 ? 1.944 -4.865 7.937 1.00 98.00 86 ARG A O 1
ATOM 693 N N . TRP A 1 87 ? 2.207 -3.041 6.643 1.00 97.69 87 TRP A N 1
ATOM 694 C CA . TRP A 1 87 ? 2.211 -2.102 7.745 1.00 97.69 87 TRP A CA 1
ATOM 695 C C . TRP A 1 87 ? 0.843 -1.981 8.407 1.00 97.69 87 TRP A C 1
ATOM 697 O O . TRP A 1 87 ? 0.794 -2.037 9.617 1.00 97.69 87 TRP A O 1
ATOM 707 N N . LEU A 1 88 ? -0.277 -1.878 7.696 1.00 98.12 88 LEU A N 1
ATOM 708 C CA . LEU A 1 88 ? -1.607 -1.772 8.317 1.00 98.12 88 LEU A CA 1
ATOM 709 C C . LEU A 1 88 ? -1.988 -3.024 9.120 1.00 98.12 88 LEU A C 1
ATOM 711 O O . LEU A 1 88 ? -2.682 -2.919 10.128 1.00 98.12 88 LEU A O 1
ATOM 715 N N . LEU A 1 89 ? -1.512 -4.196 8.694 1.00 97.94 89 LEU A N 1
ATOM 716 C CA . LEU A 1 89 ? -1.776 -5.473 9.357 1.00 97.94 89 LEU A CA 1
ATOM 717 C C . LEU A 1 89 ? -0.771 -5.836 10.451 1.00 97.94 89 LEU A C 1
ATOM 719 O O . LEU A 1 89 ? -1.012 -6.788 11.196 1.00 97.94 89 LEU A O 1
ATOM 723 N N . ASP A 1 90 ? 0.306 -5.065 10.597 1.00 97.06 90 ASP A N 1
ATOM 724 C CA . ASP A 1 90 ? 1.423 -5.394 11.486 1.00 97.06 90 ASP A CA 1
ATOM 725 C C . ASP A 1 90 ? 2.078 -6.740 11.139 1.00 97.06 90 ASP A C 1
ATOM 727 O O . ASP A 1 90 ? 2.428 -7.530 12.010 1.00 97.06 90 ASP A O 1
ATOM 731 N N . ALA A 1 91 ? 2.195 -7.037 9.841 1.00 97.50 91 ALA A N 1
ATOM 732 C CA . ALA A 1 91 ? 2.555 -8.374 9.381 1.00 97.50 91 ALA A CA 1
ATOM 733 C C . ALA A 1 91 ? 4.047 -8.703 9.516 1.00 97.50 91 ALA A C 1
ATOM 735 O O . ALA A 1 91 ? 4.405 -9.878 9.578 1.00 97.50 91 ALA A O 1
ATOM 736 N N . GLY A 1 92 ? 4.927 -7.694 9.552 1.00 95.69 92 GLY A N 1
ATOM 737 C CA . GLY A 1 92 ? 6.375 -7.918 9.525 1.00 95.69 92 GLY A CA 1
ATOM 738 C C . GLY A 1 92 ? 6.747 -8.881 8.395 1.00 95.69 92 GLY A C 1
ATOM 739 O O . GLY A 1 92 ? 6.332 -8.684 7.256 1.00 95.69 92 GLY A O 1
ATOM 740 N N . ASP A 1 93 ? 7.461 -9.960 8.706 1.00 97.00 93 ASP A N 1
ATOM 741 C CA . ASP A 1 93 ? 7.850 -10.976 7.716 1.00 97.00 93 ASP A CA 1
ATOM 742 C C . ASP A 1 93 ? 6.836 -12.116 7.537 1.00 97.00 93 ASP A C 1
ATOM 744 O O . ASP A 1 93 ? 7.017 -12.953 6.650 1.00 97.00 93 ASP A O 1
ATOM 748 N N . ASP A 1 94 ? 5.754 -12.136 8.323 1.00 98.19 94 ASP A N 1
ATOM 749 C CA . ASP A 1 94 ? 4.681 -13.133 8.236 1.00 98.19 94 ASP A CA 1
ATOM 750 C C . ASP A 1 94 ? 3.748 -12.840 7.051 1.00 98.19 9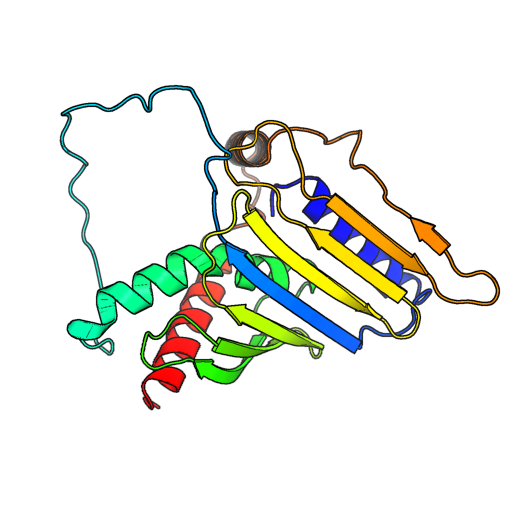4 ASP A C 1
ATOM 752 O O . ASP A 1 94 ? 2.588 -12.443 7.195 1.00 98.19 94 ASP A O 1
ATOM 756 N N . VAL A 1 95 ? 4.306 -12.985 5.848 1.00 98.31 95 VAL A N 1
ATOM 757 C CA . VAL A 1 95 ? 3.624 -12.774 4.572 1.00 98.31 95 VAL A CA 1
ATOM 758 C C . VAL A 1 95 ? 3.973 -13.881 3.587 1.00 98.31 95 VAL A C 1
ATOM 760 O O . VAL A 1 95 ? 5.151 -14.173 3.354 1.00 98.31 95 VAL A O 1
ATOM 763 N N . LYS A 1 96 ? 2.943 -14.446 2.955 1.00 98.25 96 LYS A N 1
ATOM 764 C CA . LYS A 1 96 ? 3.057 -15.456 1.893 1.00 98.25 96 LYS A CA 1
ATOM 765 C C . LYS A 1 96 ? 2.262 -15.028 0.668 1.00 98.25 96 LYS A C 1
ATOM 767 O O . LYS A 1 96 ? 1.103 -14.626 0.813 1.00 98.25 96 LYS A O 1
ATOM 772 N N . VAL A 1 97 ? 2.839 -15.185 -0.522 1.00 98.56 97 VAL A N 1
ATOM 773 C CA . VAL A 1 97 ? 2.091 -15.071 -1.778 1.00 98.56 97 VAL A CA 1
ATOM 774 C C . VAL A 1 97 ? 1.314 -16.375 -1.974 1.00 98.56 97 VAL A C 1
ATOM 776 O O . VAL A 1 97 ? 1.867 -17.468 -1.879 1.00 98.56 97 VAL A O 1
ATOM 779 N N . LYS A 1 98 ? -0.004 -16.282 -2.156 1.00 98.31 98 LYS A N 1
ATOM 780 C CA . LYS A 1 98 ? -0.901 -17.447 -2.268 1.00 98.31 98 LYS A CA 1
ATOM 781 C C . LYS A 1 98 ? -1.291 -17.732 -3.707 1.00 98.31 98 LYS A C 1
ATOM 783 O O . LYS A 1 98 ? -1.389 -18.898 -4.074 1.00 98.31 98 LYS A O 1
ATOM 788 N N . VAL A 1 99 ? -1.598 -16.679 -4.456 1.00 98.50 99 VAL A N 1
ATOM 789 C CA . VAL A 1 99 ? -2.017 -16.739 -5.856 1.00 98.50 99 VAL A CA 1
ATOM 790 C C . VAL A 1 99 ? -1.484 -15.498 -6.549 1.00 98.50 99 VAL A C 1
ATOM 792 O O . VAL A 1 99 ? -1.603 -14.400 -6.004 1.00 98.50 99 VAL A O 1
ATOM 795 N N . VAL A 1 100 ? -0.953 -15.688 -7.749 1.00 98.75 100 VAL A N 1
ATOM 796 C CA . VAL A 1 100 ? -0.621 -14.628 -8.696 1.00 98.75 100 VAL A CA 1
ATOM 797 C C . VAL A 1 100 ? -1.396 -14.925 -9.969 1.00 98.75 100 VAL A C 1
ATOM 799 O O . VAL A 1 100 ? -1.231 -15.997 -10.546 1.00 98.75 100 VAL A O 1
ATOM 802 N N . ASP A 1 101 ? -2.262 -14.001 -10.363 1.00 98.56 101 ASP A N 1
ATOM 803 C CA . ASP A 1 101 ? -3.052 -14.075 -11.589 1.00 98.56 101 ASP A CA 1
ATOM 804 C C . ASP A 1 101 ? -2.933 -12.718 -12.285 1.00 98.56 101 ASP A C 1
ATOM 806 O O . ASP A 1 101 ? -3.729 -11.806 -12.052 1.00 98.56 101 ASP A O 1
ATOM 810 N N . LEU A 1 102 ? -1.832 -12.554 -13.021 1.00 98.56 102 LEU A N 1
ATOM 811 C CA . LEU A 1 102 ? -1.521 -11.354 -13.792 1.00 98.56 102 LEU A CA 1
ATOM 812 C C . LEU A 1 102 ? -1.676 -11.654 -15.283 1.00 98.56 102 LEU A C 1
ATOM 814 O O . LEU A 1 102 ? -1.324 -12.742 -15.742 1.00 98.56 102 LEU A O 1
ATOM 818 N N . ASP A 1 103 ? -2.141 -10.660 -16.030 1.00 98.25 103 ASP A N 1
ATOM 819 C CA . ASP A 1 103 ? -2.184 -10.678 -17.486 1.00 98.25 103 ASP A CA 1
ATOM 820 C C . ASP A 1 103 ? -0.765 -10.761 -18.080 1.00 98.25 103 ASP A C 1
ATOM 822 O O . ASP A 1 103 ? 0.244 -10.518 -17.414 1.00 98.25 103 ASP A O 1
ATOM 826 N N . ASP A 1 104 ? -0.669 -11.051 -19.381 1.00 97.31 104 ASP A N 1
ATOM 827 C CA . ASP A 1 104 ? 0.607 -11.194 -20.101 1.00 97.31 104 ASP A CA 1
ATOM 828 C C . ASP A 1 104 ? 1.524 -9.958 -20.009 1.00 97.31 104 ASP A C 1
ATOM 830 O O . ASP A 1 104 ? 2.731 -10.069 -20.264 1.00 97.31 104 ASP A O 1
ATOM 834 N N . ASP A 1 105 ? 0.978 -8.789 -19.660 1.00 96.31 105 ASP A N 1
ATOM 835 C CA . ASP A 1 105 ? 1.731 -7.556 -19.413 1.00 96.31 105 ASP A CA 1
ATOM 836 C C . ASP A 1 105 ? 2.571 -7.612 -18.120 1.00 96.31 105 ASP A C 1
ATOM 838 O O . ASP A 1 105 ? 3.509 -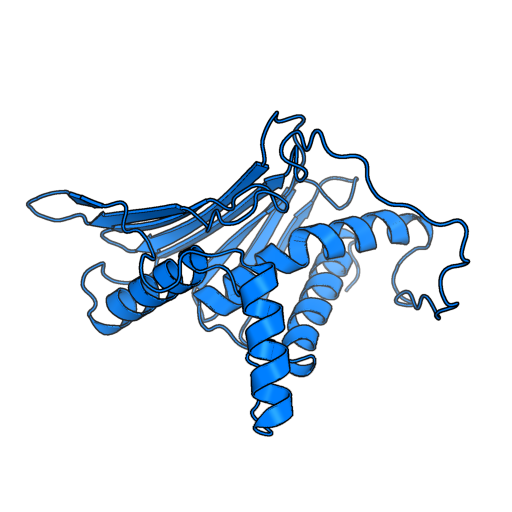6.825 -17.968 1.00 96.31 105 ASP A O 1
ATOM 842 N N . GLY A 1 106 ? 2.299 -8.573 -17.229 1.00 97.25 106 GLY A N 1
ATOM 843 C CA . GLY A 1 106 ? 2.934 -8.709 -15.921 1.00 97.25 106 GLY A CA 1
ATOM 844 C C . GLY A 1 106 ? 2.617 -7.545 -14.984 1.00 97.25 106 GLY A C 1
ATOM 845 O O . GLY A 1 106 ? 3.444 -7.207 -14.132 1.00 97.25 106 GLY A O 1
ATOM 846 N N . TYR A 1 107 ? 1.474 -6.889 -15.189 1.00 97.50 107 TYR A N 1
ATOM 847 C CA . TYR A 1 107 ? 1.073 -5.676 -14.493 1.00 97.50 107 TYR A CA 1
ATOM 848 C C . TYR A 1 107 ? -0.387 -5.714 -14.044 1.00 97.50 107 TYR A C 1
ATOM 850 O O . TYR A 1 107 ? -0.667 -5.518 -12.861 1.00 97.50 107 TYR A O 1
ATOM 858 N N . SER A 1 108 ? -1.314 -5.975 -14.959 1.00 98.19 108 SER A N 1
ATOM 859 C CA . SER A 1 108 ? -2.751 -5.983 -14.683 1.00 98.19 108 SER A CA 1
ATOM 860 C C . SER A 1 108 ? -3.170 -7.328 -14.091 1.00 98.19 108 SER A C 1
ATOM 862 O O . SER A 1 108 ? -2.682 -8.363 -14.530 1.00 98.19 108 SER A O 1
ATOM 864 N N . GLY A 1 109 ? -4.048 -7.338 -13.089 1.00 98.44 109 GLY A N 1
ATOM 865 C CA . GLY A 1 109 ? -4.558 -8.573 -12.491 1.00 98.44 109 GLY A CA 1
ATOM 866 C C . GLY A 1 109 ? -4.666 -8.515 -10.973 1.00 98.44 109 GLY A C 1
ATOM 867 O O . GLY A 1 109 ? -4.929 -7.460 -10.389 1.00 98.44 109 GLY A O 1
ATOM 868 N N . ILE A 1 110 ? -4.506 -9.669 -10.325 1.00 98.81 110 ILE A N 1
ATOM 869 C CA . ILE A 1 110 ? -4.612 -9.794 -8.873 1.00 98.81 110 ILE A CA 1
ATOM 870 C C . ILE A 1 110 ? -3.480 -10.617 -8.260 1.00 98.81 110 ILE A C 1
ATOM 872 O O . ILE A 1 110 ? -2.999 -11.604 -8.816 1.00 98.81 110 ILE A O 1
ATOM 876 N N . VAL A 1 111 ? -3.114 -10.250 -7.033 1.00 98.88 111 VAL A N 1
ATOM 877 C CA . VAL A 1 111 ? -2.252 -11.061 -6.170 1.00 98.88 111 VAL A CA 1
ATOM 878 C C . VAL A 1 111 ? -2.935 -11.261 -4.826 1.00 98.88 111 VAL A C 1
ATOM 880 O O . VAL A 1 111 ? -3.340 -10.300 -4.173 1.00 98.88 111 VAL A O 1
ATOM 883 N N . ILE A 1 112 ? -3.060 -12.516 -4.398 1.00 98.81 112 ILE A N 1
ATOM 884 C CA . ILE A 1 112 ? -3.632 -12.881 -3.100 1.00 98.81 112 ILE A CA 1
ATOM 885 C C . ILE A 1 112 ? -2.501 -13.230 -2.142 1.00 98.81 112 ILE A C 1
ATOM 887 O O . ILE A 1 112 ? -1.650 -14.066 -2.445 1.00 98.81 112 ILE A O 1
ATOM 891 N N . PHE A 1 113 ? -2.557 -12.660 -0.946 1.00 98.81 113 PHE A N 1
ATOM 892 C CA . PHE A 1 113 ? -1.611 -12.889 0.135 1.00 98.81 113 PHE A CA 1
ATOM 893 C C . PHE A 1 113 ? -2.296 -13.490 1.364 1.00 98.81 113 PHE A C 1
ATOM 895 O O . PHE A 1 113 ? -3.499 -13.331 1.593 1.00 98.81 113 PHE A O 1
ATOM 902 N N . GLU A 1 114 ? -1.488 -14.137 2.193 1.00 98.56 114 GLU A N 1
ATOM 903 C CA . GLU A 1 114 ? -1.756 -14.354 3.614 1.00 98.56 114 GLU A CA 1
ATOM 904 C C . GLU A 1 114 ? -0.761 -13.481 4.387 1.00 98.56 114 GLU A C 1
ATOM 906 O O . GLU A 1 114 ? 0.444 -13.676 4.244 1.00 98.56 114 GLU A O 1
ATOM 911 N N . MET A 1 115 ? -1.254 -12.497 5.144 1.00 98.44 115 MET A N 1
ATOM 912 C CA . MET A 1 115 ? -0.467 -11.528 5.916 1.00 98.44 115 MET A CA 1
ATOM 913 C C . MET A 1 115 ? -0.910 -11.573 7.380 1.00 98.44 115 MET A C 1
ATOM 915 O O . MET A 1 115 ? -2.057 -11.232 7.670 1.00 98.44 115 MET A O 1
ATOM 919 N N . ALA A 1 116 ? -0.045 -12.015 8.296 1.00 97.44 116 ALA A N 1
ATOM 920 C CA . ALA A 1 116 ? -0.390 -12.222 9.711 1.00 97.44 116 ALA A CA 1
ATOM 921 C C . ALA A 1 116 ? -1.675 -13.052 9.917 1.00 97.44 116 ALA A C 1
ATOM 923 O O . ALA A 1 116 ? -2.538 -12.723 10.734 1.00 97.44 116 ALA A O 1
ATOM 924 N N . GLY A 1 117 ? -1.850 -14.105 9.111 1.00 97.56 117 GLY A N 1
ATOM 925 C CA . GLY A 1 117 ? -3.048 -14.953 9.119 1.00 97.56 117 GLY A CA 1
ATOM 926 C C . GLY A 1 117 ? -4.301 -14.336 8.479 1.00 97.56 117 GLY A C 1
ATOM 927 O O . GLY A 1 117 ? -5.343 -14.990 8.452 1.00 97.56 117 GLY A O 1
ATOM 928 N N . ILE A 1 118 ? -4.223 -13.117 7.935 1.00 98.38 118 ILE A N 1
ATOM 929 C CA . ILE A 1 118 ? -5.334 -12.429 7.265 1.00 98.38 118 ILE A CA 1
ATOM 930 C C . ILE A 1 118 ? -5.172 -12.520 5.748 1.00 98.38 118 ILE A C 1
ATOM 932 O O . ILE A 1 118 ? -4.087 -12.312 5.204 1.00 98.38 118 ILE A O 1
ATOM 936 N N . ARG A 1 119 ? -6.265 -12.811 5.037 1.00 98.69 119 ARG A N 1
ATOM 937 C CA . ARG A 1 119 ? -6.269 -12.765 3.572 1.00 98.69 119 ARG A CA 1
ATOM 938 C C . ARG A 1 119 ? -6.274 -11.315 3.096 1.00 98.69 119 ARG A C 1
ATOM 940 O O . ARG A 1 119 ? -7.198 -10.571 3.423 1.00 98.69 119 ARG A O 1
ATOM 947 N N . ALA A 1 120 ? -5.294 -10.968 2.269 1.00 98.75 120 ALA A N 1
ATOM 948 C CA . ALA A 1 120 ? -5.214 -9.680 1.594 1.00 98.75 120 ALA A CA 1
ATOM 949 C C . ALA A 1 120 ? -5.177 -9.868 0.072 1.00 98.75 120 ALA A C 1
ATOM 951 O O . ALA A 1 120 ? -4.661 -10.876 -0.410 1.00 98.75 120 ALA A O 1
ATOM 952 N N . ILE A 1 121 ? -5.716 -8.910 -0.679 1.00 98.75 121 ILE A N 1
ATOM 953 C CA . ILE A 1 121 ? -5.590 -8.849 -2.138 1.00 98.75 121 ILE A CA 1
ATOM 954 C C . ILE A 1 121 ? -4.958 -7.524 -2.562 1.00 98.75 121 ILE A C 1
ATOM 956 O O . ILE A 1 121 ? -5.252 -6.478 -1.978 1.00 98.75 121 ILE A O 1
ATOM 960 N N . LEU A 1 122 ? -4.116 -7.590 -3.585 1.00 98.81 122 LEU A N 1
ATOM 961 C CA . LEU A 1 122 ? -3.735 -6.458 -4.415 1.00 98.81 122 LEU A CA 1
ATOM 962 C C . LEU A 1 122 ? -4.445 -6.601 -5.760 1.00 98.81 122 LEU A C 1
ATOM 964 O O . LEU A 1 122 ? -4.271 -7.616 -6.430 1.00 98.81 122 LEU A O 1
ATOM 968 N N . GLU A 1 123 ? -5.223 -5.594 -6.137 1.00 98.81 123 GLU A N 1
ATOM 969 C CA . GLU A 1 123 ? -5.777 -5.436 -7.479 1.00 98.81 123 GLU A CA 1
ATOM 970 C C . GLU A 1 123 ? -4.936 -4.408 -8.232 1.00 98.81 123 GLU A C 1
ATOM 972 O O . GLU A 1 123 ? -4.854 -3.244 -7.821 1.00 98.81 123 GLU A O 1
ATOM 977 N N . SER A 1 124 ? -4.311 -4.849 -9.319 1.00 98.56 124 SER A N 1
ATOM 978 C CA . SER A 1 124 ? -3.418 -4.046 -10.143 1.00 98.56 124 SER A CA 1
ATOM 979 C C . SER A 1 124 ? -3.981 -3.847 -11.548 1.00 98.56 124 SER A C 1
ATOM 981 O O . SER A 1 124 ? -4.667 -4.702 -12.106 1.00 98.56 124 SER A O 1
ATOM 983 N N . GLY A 1 125 ? -3.702 -2.688 -12.129 1.00 97.12 125 GLY A N 1
ATOM 984 C CA . GLY A 1 125 ? -4.225 -2.274 -13.420 1.00 97.12 125 GLY A CA 1
ATOM 985 C C . GLY A 1 125 ? -3.930 -0.807 -13.688 1.00 97.12 125 GLY A C 1
ATOM 986 O O . GLY A 1 125 ? -3.271 -0.129 -12.901 1.00 97.12 125 GLY A O 1
ATOM 987 N N . SER A 1 126 ? -4.418 -0.308 -14.819 1.00 94.81 126 SER A N 1
ATOM 988 C CA . SER A 1 126 ? -4.292 1.104 -15.169 1.00 94.81 126 SER A CA 1
ATOM 989 C C . SER A 1 126 ? -5.588 1.647 -15.749 1.00 94.81 126 SER A C 1
ATOM 991 O O . SER A 1 126 ? -6.337 0.945 -16.431 1.00 94.81 126 SER A O 1
ATOM 993 N N . ILE A 1 127 ? -5.847 2.923 -15.488 1.00 94.31 127 ILE A N 1
ATOM 994 C CA . ILE A 1 127 ? -6.976 3.646 -16.062 1.00 94.31 127 ILE A CA 1
ATOM 995 C C . ILE A 1 127 ? -6.558 5.071 -16.427 1.00 94.31 127 ILE A C 1
ATOM 997 O O . ILE A 1 127 ? -5.772 5.718 -15.736 1.00 94.31 127 ILE A O 1
ATOM 1001 N N . SER A 1 128 ? -7.122 5.605 -17.510 1.00 92.25 128 SER A N 1
ATOM 1002 C CA . SER A 1 128 ? -6.995 7.015 -17.892 1.00 92.25 128 SER A CA 1
ATOM 1003 C C . SER A 1 128 ? -7.924 7.915 -17.059 1.00 92.25 128 SER A C 1
ATOM 1005 O O . SER A 1 128 ? -8.748 8.661 -17.589 1.00 92.25 128 SER A O 1
ATOM 1007 N N . HIS A 1 129 ? -7.818 7.827 -15.732 1.00 90.62 129 HIS A N 1
ATOM 1008 C CA . HIS A 1 129 ? -8.633 8.598 -14.797 1.00 90.62 129 HIS A CA 1
ATOM 1009 C C . HIS A 1 129 ? -8.065 10.018 -14.607 1.00 90.62 129 HIS A C 1
ATOM 1011 O O . HIS A 1 129 ? -6.861 10.215 -14.473 1.00 90.62 129 HIS A O 1
ATOM 1017 N N . TYR A 1 130 ? -8.937 11.032 -14.552 1.00 87.75 130 TYR A N 1
ATOM 1018 C CA . TYR A 1 130 ? -8.560 12.453 -14.393 1.00 87.75 130 TYR A CA 1
ATOM 1019 C C . TYR A 1 130 ? -8.036 12.827 -12.984 1.00 87.75 130 TYR A C 1
ATOM 1021 O O . TYR A 1 130 ? -7.733 13.985 -12.707 1.00 87.75 130 TYR A O 1
ATOM 1029 N N . ARG A 1 131 ? -7.990 11.843 -12.084 1.00 88.69 131 ARG A N 1
ATOM 1030 C CA . ARG A 1 131 ? -7.464 11.869 -10.705 1.00 88.69 131 ARG A CA 1
ATOM 1031 C C . ARG A 1 131 ? -6.703 10.567 -10.451 1.00 88.69 131 ARG A C 1
ATOM 1033 O O . ARG A 1 131 ? -6.555 9.768 -11.369 1.00 88.69 131 ARG A O 1
ATOM 1040 N N . TRP A 1 132 ? -6.321 10.346 -9.203 1.00 94.38 132 TRP A N 1
ATOM 1041 C CA . TRP A 1 132 ? -5.738 9.110 -8.708 1.00 94.38 132 TRP A CA 1
ATOM 1042 C C . TRP A 1 132 ? -6.815 8.144 -8.191 1.00 94.38 132 TRP A C 1
ATOM 1044 O O . TRP A 1 132 ? -7.649 8.548 -7.381 1.00 94.38 132 TRP A O 1
ATOM 1054 N N . ASP A 1 133 ? -6.800 6.905 -8.679 1.00 96.38 133 ASP A N 1
ATOM 1055 C CA . ASP A 1 133 ? -7.687 5.807 -8.292 1.00 96.38 133 ASP A CA 1
ATOM 1056 C C . ASP A 1 133 ? -6.895 4.744 -7.523 1.00 96.38 133 ASP A C 1
ATOM 1058 O O . ASP A 1 133 ? -6.310 3.806 -8.079 1.00 96.38 133 ASP A O 1
ATOM 1062 N N . GLU A 1 134 ? -6.807 4.957 -6.213 1.00 97.19 134 GLU A N 1
ATOM 1063 C CA . GLU A 1 134 ? -6.145 4.044 -5.293 1.00 97.19 134 GLU A CA 1
ATOM 1064 C C . GLU A 1 134 ? -6.811 4.102 -3.918 1.00 97.19 134 GLU A C 1
ATOM 1066 O O . GLU A 1 134 ? -6.996 5.176 -3.333 1.00 97.19 134 GLU A O 1
ATOM 1071 N N . HIS A 1 135 ? -7.160 2.937 -3.377 1.00 98.06 135 HIS A N 1
ATOM 1072 C CA . HIS A 1 135 ? -7.780 2.839 -2.062 1.00 98.06 135 HIS A CA 1
ATOM 1073 C C . HIS A 1 135 ? -7.451 1.517 -1.361 1.00 98.06 135 HIS A C 1
ATOM 1075 O O . HIS A 1 135 ? -7.187 0.493 -1.990 1.00 98.06 135 HIS A O 1
ATOM 1081 N N . THR A 1 136 ? -7.502 1.515 -0.030 1.00 98.69 136 THR A N 1
ATOM 1082 C CA . THR A 1 136 ? -7.320 0.313 0.798 1.00 98.69 136 THR A CA 1
ATOM 1083 C C . THR A 1 136 ? -8.498 0.154 1.745 1.00 98.69 136 THR A C 1
ATOM 1085 O O . THR A 1 136 ? -8.893 1.105 2.406 1.00 98.69 136 THR A O 1
ATOM 1088 N N . GLN A 1 137 ? -9.067 -1.044 1.835 1.00 98.81 137 GLN A N 1
ATOM 1089 C CA . GLN A 1 137 ? -10.200 -1.331 2.706 1.00 98.81 137 GLN A CA 1
ATOM 1090 C C . GLN A 1 137 ? -9.945 -2.571 3.557 1.00 98.81 137 GLN A C 1
ATOM 1092 O O . GLN A 1 137 ? -9.572 -3.632 3.058 1.00 98.81 137 GLN A O 1
ATOM 1097 N N . ILE A 1 138 ? -10.160 -2.413 4.858 1.00 98.81 138 ILE A N 1
ATOM 1098 C CA . ILE A 1 138 ? -9.945 -3.413 5.892 1.00 98.81 138 ILE A CA 1
ATOM 1099 C C . ILE A 1 138 ? -11.314 -3.788 6.436 1.00 98.81 138 ILE A C 1
ATOM 1101 O O . ILE A 1 138 ? -12.008 -2.951 7.016 1.00 98.81 138 ILE A O 1
ATOM 1105 N N . TYR A 1 139 ? -11.695 -5.045 6.248 1.00 98.81 139 TYR A N 1
ATOM 1106 C CA . TYR A 1 139 ? -12.982 -5.570 6.668 1.00 98.81 139 TYR A CA 1
ATOM 1107 C C . TYR A 1 139 ? -12.863 -6.294 8.002 1.00 98.81 139 TYR A C 1
ATOM 1109 O O . TYR A 1 139 ? -11.985 -7.136 8.214 1.00 98.81 139 TYR A O 1
ATOM 1117 N N . PHE A 1 140 ? -13.812 -5.989 8.875 1.00 98.69 140 PHE A N 1
ATOM 1118 C CA . PHE A 1 140 ? -14.077 -6.700 10.112 1.00 98.69 140 PHE A CA 1
ATOM 1119 C C . PHE A 1 140 ? -15.436 -7.411 10.006 1.00 98.69 140 PHE A C 1
ATOM 1121 O O . PHE A 1 140 ? -16.181 -7.219 9.044 1.00 98.69 140 PHE A O 1
ATOM 1128 N N . GLN A 1 141 ? -15.786 -8.242 10.987 1.00 98.25 141 GLN A N 1
ATOM 1129 C CA . GLN A 1 141 ? -17.098 -8.905 11.031 1.00 98.25 141 GLN A CA 1
ATOM 1130 C C . GLN A 1 141 ? -18.268 -7.911 11.099 1.00 98.25 141 GLN A C 1
ATOM 1132 O O . GLN A 1 141 ? -19.342 -8.186 10.563 1.00 98.25 141 GLN A O 1
ATOM 1137 N N . HIS A 1 142 ? -18.061 -6.768 11.754 1.00 98.25 142 HIS A N 1
ATOM 1138 C CA . HIS A 1 142 ? -19.100 -5.784 12.060 1.00 98.25 142 HIS A CA 1
ATOM 1139 C C . HIS A 1 142 ? -18.717 -4.364 11.631 1.00 98.25 142 HIS A C 1
ATOM 1141 O O . HIS A 1 142 ? -19.182 -3.392 12.217 1.00 98.25 142 HIS A O 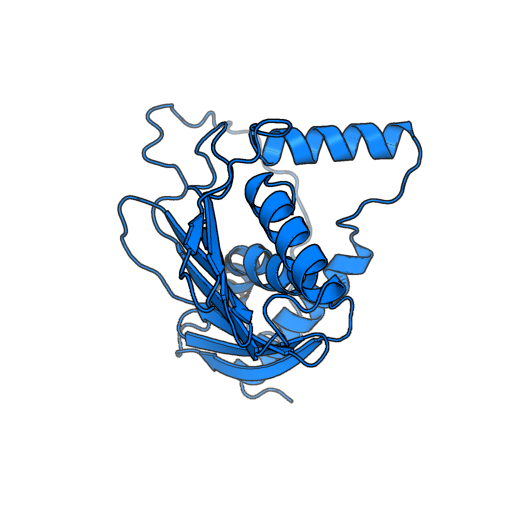1
ATOM 1147 N N . GLY A 1 143 ? -17.864 -4.218 10.617 1.00 98.38 143 GLY A N 1
ATOM 1148 C CA . GLY A 1 143 ? -17.467 -2.895 10.152 1.00 98.38 143 GLY A CA 1
ATOM 1149 C C . GLY A 1 143 ? -16.350 -2.902 9.121 1.00 98.38 143 GLY A C 1
ATOM 1150 O O . GLY A 1 143 ? -15.864 -3.960 8.712 1.00 98.38 143 GLY A O 1
ATOM 1151 N N . TRP A 1 144 ? -15.915 -1.708 8.728 1.00 98.81 144 TRP A N 1
ATOM 1152 C CA . TRP A 1 144 ? -14.710 -1.530 7.921 1.00 98.81 144 TRP A CA 1
ATOM 1153 C C . TRP A 1 144 ? -13.980 -0.234 8.253 1.00 98.81 144 TRP A C 1
ATOM 1155 O O . TRP A 1 144 ? -14.572 0.726 8.744 1.00 98.81 144 TRP A O 1
ATOM 1165 N N . VAL A 1 145 ? -12.691 -0.217 7.920 1.00 98.81 145 VAL A N 1
ATOM 1166 C CA . VAL A 1 145 ? -11.885 0.997 7.770 1.00 98.81 145 VAL A CA 1
ATOM 1167 C C . VAL A 1 145 ? -11.485 1.091 6.301 1.00 98.81 145 VAL A C 1
ATOM 1169 O O . VAL A 1 145 ? -10.905 0.149 5.763 1.00 98.81 145 VAL A O 1
ATOM 1172 N N . HIS A 1 146 ? -11.805 2.198 5.641 1.00 98.88 146 HIS A N 1
ATOM 1173 C CA . HIS A 1 146 ? -11.508 2.438 4.227 1.00 98.88 146 HIS A CA 1
ATOM 1174 C C . HIS A 1 146 ? -10.678 3.709 4.097 1.00 98.88 146 HIS A C 1
ATOM 1176 O O . HIS A 1 146 ? -10.999 4.723 4.711 1.00 98.88 146 HIS A O 1
ATOM 1182 N N . THR A 1 147 ? -9.598 3.649 3.324 1.00 98.38 147 THR A N 1
ATOM 1183 C CA . THR A 1 147 ? -8.770 4.798 2.981 1.00 98.38 147 THR A CA 1
ATOM 1184 C C . THR A 1 147 ? -8.662 5.015 1.483 1.00 98.38 147 THR A C 1
ATOM 1186 O O . THR A 1 147 ? -8.562 4.048 0.730 1.00 98.38 147 THR A O 1
ATOM 1189 N N . TRP A 1 148 ? -8.613 6.277 1.058 1.00 97.94 148 TRP A N 1
ATOM 1190 C CA . TRP A 1 148 ? -8.353 6.669 -0.332 1.00 97.94 148 TRP A CA 1
ATOM 1191 C C . TRP A 1 148 ? -7.072 7.482 -0.401 1.00 97.94 148 TRP A C 1
ATOM 1193 O O . TRP A 1 148 ? -6.927 8.476 0.316 1.00 97.94 148 TRP A O 1
ATOM 1203 N N . ALA A 1 149 ? -6.142 7.060 -1.254 1.00 96.12 149 ALA A N 1
ATOM 1204 C CA . ALA A 1 149 ? -4.901 7.786 -1.451 1.00 96.12 149 ALA A CA 1
ATOM 1205 C C . ALA A 1 149 ? -5.162 9.037 -2.310 1.00 96.12 149 ALA A C 1
ATOM 1207 O O . ALA A 1 149 ? -5.843 8.957 -3.336 1.00 96.12 149 ALA A O 1
ATOM 1208 N N . PRO A 1 150 ? -4.618 10.202 -1.929 1.00 94.50 150 PRO A N 1
ATOM 1209 C CA . PRO A 1 150 ? -4.695 11.385 -2.765 1.00 94.50 150 PRO A CA 1
ATOM 1210 C C . PRO A 1 150 ? -3.720 11.251 -3.945 1.00 94.50 150 PRO A C 1
ATOM 1212 O O . PRO A 1 150 ? -2.757 10.482 -3.871 1.00 94.50 150 PRO A O 1
ATOM 1215 N N . PRO A 1 151 ? -3.890 12.048 -5.014 1.00 93.44 151 PRO A N 1
ATOM 1216 C CA . PRO A 1 151 ? -2.842 12.207 -6.011 1.00 93.44 151 PRO A CA 1
ATOM 1217 C C . PRO A 1 151 ? -1.508 12.582 -5.359 1.00 93.44 151 PRO A C 1
ATOM 1219 O O . PRO A 1 151 ? -1.453 13.458 -4.495 1.00 93.44 151 PRO A O 1
ATOM 1222 N N . LEU A 1 152 ? -0.426 11.949 -5.806 1.00 90.75 152 LEU A N 1
ATOM 1223 C CA . LEU A 1 152 ? 0.879 11.987 -5.142 1.00 90.75 152 LEU A CA 1
ATOM 1224 C C . LEU A 1 152 ? 1.385 13.421 -4.930 1.00 90.75 152 LEU A C 1
ATOM 1226 O O . LEU A 1 152 ? 1.868 13.772 -3.853 1.00 90.75 152 LEU A O 1
ATOM 1230 N N . LEU A 1 153 ? 1.254 14.285 -5.938 1.00 90.31 153 LEU A N 1
ATOM 1231 C CA . LEU A 1 153 ? 1.742 15.664 -5.837 1.00 90.31 153 LEU A CA 1
ATOM 1232 C C . LEU A 1 153 ? 0.713 16.669 -5.303 1.00 90.31 153 LEU A C 1
ATOM 1234 O O . LEU A 1 153 ? 1.007 17.868 -5.249 1.00 90.31 153 LEU A O 1
ATOM 1238 N N . LEU A 1 154 ? -0.464 16.214 -4.864 1.00 91.44 154 LEU A N 1
ATOM 1239 C CA . LEU A 1 154 ? -1.433 17.084 -4.212 1.00 91.44 154 LEU A CA 1
ATOM 1240 C C . LEU A 1 154 ? -0.950 17.430 -2.793 1.00 91.44 154 LEU A C 1
ATOM 1242 O O . LEU A 1 154 ? -0.983 16.625 -1.862 1.00 91.44 154 LEU A O 1
ATOM 1246 N N . LYS A 1 155 ? -0.443 18.655 -2.636 1.00 91.12 155 LYS A N 1
ATOM 1247 C CA . LYS A 1 155 ? 0.159 19.119 -1.380 1.00 91.12 155 LYS A CA 1
ATOM 1248 C C . LYS A 1 155 ? -0.877 19.268 -0.272 1.00 91.12 155 LYS A C 1
ATOM 1250 O O . LYS A 1 155 ? -1.959 19.797 -0.493 1.00 91.12 155 LYS A O 1
ATOM 1255 N N . ASN A 1 156 ? -0.468 18.925 0.951 1.00 93.06 156 ASN A N 1
ATOM 1256 C CA . ASN A 1 156 ? -1.263 19.093 2.174 1.00 93.06 156 ASN A CA 1
ATOM 1257 C C . ASN A 1 156 ? -2.639 18.412 2.126 1.00 93.06 156 ASN A C 1
ATOM 1259 O O . ASN A 1 156 ? -3.566 18.853 2.806 1.00 93.06 156 ASN A O 1
ATOM 1263 N N . THR A 1 157 ? -2.756 17.333 1.359 1.00 94.38 157 THR A N 1
ATOM 1264 C CA . THR A 1 157 ? -3.929 16.465 1.348 1.00 94.38 157 THR A CA 1
ATOM 1265 C C . THR A 1 157 ? -3.481 15.090 1.824 1.00 94.38 157 THR A C 1
ATOM 1267 O O . THR A 1 157 ? -2.694 14.460 1.123 1.00 94.38 157 THR A O 1
ATOM 1270 N N . PRO A 1 158 ? -3.889 14.657 3.028 1.00 96.25 158 PRO A N 1
ATOM 1271 C CA . PRO A 1 158 ? -3.669 13.293 3.478 1.00 96.25 158 PRO A CA 1
ATOM 1272 C C . PRO A 1 158 ? -4.681 12.333 2.841 1.00 96.25 158 PRO A C 1
ATOM 1274 O O . PRO A 1 158 ? -5.665 12.779 2.246 1.00 96.25 158 PRO A O 1
ATOM 1277 N N . ALA A 1 159 ? -4.480 11.027 3.017 1.00 97.19 159 ALA A N 1
ATOM 1278 C CA . ALA A 1 159 ? -5.498 10.041 2.678 1.00 97.19 159 ALA A CA 1
ATOM 1279 C C . ALA A 1 159 ? -6.808 10.310 3.433 1.00 97.19 159 ALA A C 1
ATOM 1281 O O . ALA A 1 159 ? -6.814 10.658 4.619 1.00 97.19 159 ALA A O 1
ATOM 1282 N N . GLU A 1 160 ? -7.926 10.139 2.737 1.00 97.75 160 GLU A N 1
ATOM 1283 C CA . GLU A 1 160 ? -9.244 10.160 3.365 1.00 97.75 160 GLU A CA 1
ATOM 1284 C C . GLU A 1 160 ? -9.439 8.868 4.158 1.00 97.75 160 GLU A C 1
ATOM 1286 O O . GLU A 1 160 ? -8.896 7.828 3.784 1.00 97.75 160 GLU A O 1
ATOM 1291 N N . VAL A 1 161 ? -10.191 8.933 5.258 1.00 98.62 161 VAL A N 1
ATOM 1292 C CA . VAL A 1 161 ? -10.506 7.773 6.097 1.00 98.62 161 VAL A CA 1
ATOM 1293 C C . VAL A 1 161 ? -12.004 7.740 6.331 1.00 98.62 161 VAL A C 1
ATOM 1295 O O . VAL A 1 161 ? -12.586 8.722 6.787 1.00 98.62 161 VAL A O 1
ATOM 1298 N N . GLU A 1 162 ? -12.611 6.594 6.070 1.00 98.75 162 GLU A N 1
ATOM 1299 C CA . GLU A 1 162 ? -13.984 6.281 6.426 1.00 98.75 162 GLU A CA 1
ATOM 1300 C C . GLU A 1 162 ? -14.010 5.064 7.346 1.00 98.75 162 GLU A C 1
ATOM 1302 O O . GLU A 1 162 ? -13.258 4.102 7.173 1.00 98.75 162 GLU A O 1
ATOM 1307 N N . ILE A 1 163 ? -14.894 5.108 8.334 1.00 98.75 163 ILE A N 1
ATOM 1308 C CA . ILE A 1 163 ? -15.147 4.005 9.247 1.00 98.75 163 ILE A CA 1
ATOM 1309 C C . ILE A 1 163 ? -16.632 3.729 9.245 1.00 98.75 163 ILE A C 1
ATOM 1311 O O . ILE A 1 163 ? -17.426 4.628 9.535 1.00 98.75 163 ILE A O 1
ATOM 1315 N N . TYR A 1 164 ? -16.982 2.475 9.003 1.00 98.62 164 TYR A N 1
ATOM 1316 C CA . TYR A 1 164 ? -18.324 1.976 9.233 1.00 98.62 164 TYR A CA 1
ATOM 1317 C C . TYR A 1 164 ? -18.359 1.077 10.458 1.00 98.62 164 TYR A C 1
ATOM 1319 O O . TYR A 1 164 ? -17.542 0.161 10.590 1.00 98.62 164 TYR A O 1
ATOM 1327 N N . ARG A 1 165 ? -19.351 1.320 11.312 1.00 98.12 165 ARG A N 1
ATOM 1328 C CA . ARG A 1 165 ? -19.701 0.476 12.451 1.00 98.12 165 ARG A CA 1
ATOM 1329 C C . ARG A 1 165 ? -21.103 -0.075 12.234 1.00 98.12 165 ARG A C 1
ATOM 1331 O O . ARG A 1 165 ? -22.057 0.685 12.058 1.00 98.12 165 ARG A O 1
ATOM 1338 N N . ALA A 1 166 ? -21.217 -1.398 12.234 1.00 95.44 166 ALA A N 1
ATOM 1339 C CA . ALA A 1 166 ? -22.503 -2.070 12.342 1.00 95.44 166 ALA A CA 1
ATOM 1340 C C . ALA A 1 166 ? -22.979 -2.074 13.808 1.00 95.44 166 ALA A C 1
ATOM 1342 O O . ALA A 1 166 ? -22.281 -1.611 14.707 1.00 95.44 166 ALA A O 1
ATOM 1343 N N . GLY A 1 167 ? -24.163 -2.630 14.052 1.00 88.06 167 GLY A N 1
ATOM 1344 C CA . GLY A 1 167 ? -24.788 -2.682 15.372 1.00 88.06 167 GLY A CA 1
ATOM 1345 C C . GLY A 1 167 ? -26.282 -2.392 15.280 1.00 88.06 167 GLY A C 1
ATOM 1346 O O . GLY A 1 167 ? -26.848 -2.426 14.184 1.00 88.06 167 GLY A O 1
ATOM 1347 N N . ASP A 1 168 ? -26.898 -2.106 16.429 1.00 87.31 168 ASP A N 1
ATOM 1348 C CA . ASP A 1 168 ? -28.302 -1.677 16.499 1.00 87.31 168 ASP A CA 1
ATOM 1349 C C . ASP A 1 168 ? -28.497 -0.324 15.794 1.00 87.31 168 ASP A C 1
ATOM 1351 O O . ASP A 1 168 ? -29.438 -0.162 15.016 1.00 87.31 168 ASP A O 1
ATOM 1355 N N . ASP A 1 169 ? -27.547 0.596 15.989 1.00 90.56 169 ASP A N 1
ATOM 1356 C CA . ASP A 1 169 ? -27.418 1.837 15.231 1.00 90.56 169 ASP A CA 1
ATOM 1357 C C . ASP A 1 169 ? -26.204 1.740 14.301 1.00 90.56 169 ASP A C 1
ATOM 1359 O O . ASP A 1 169 ? -25.076 1.510 14.737 1.00 90.56 169 ASP A O 1
ATOM 1363 N N . GLN A 1 170 ? -26.440 1.904 13.001 1.00 96.38 170 GLN A N 1
ATOM 1364 C CA . GLN A 1 170 ? -25.395 1.859 11.981 1.00 96.38 170 GLN A CA 1
ATOM 1365 C C . GLN A 1 170 ? -24.790 3.249 11.799 1.00 96.38 170 GLN A C 1
ATOM 1367 O O . GLN A 1 170 ? -25.517 4.221 11.582 1.00 96.38 170 GLN A O 1
ATOM 1372 N N . GLU A 1 171 ? -23.463 3.341 11.835 1.00 97.75 171 GLU A N 1
ATOM 1373 C CA . GLU A 1 171 ? -22.751 4.616 11.774 1.00 97.75 171 GL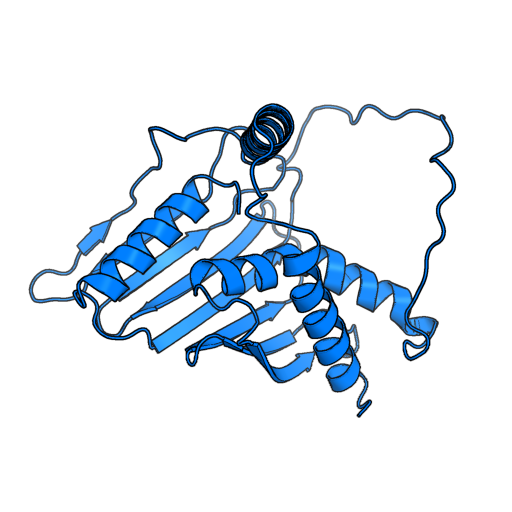U A CA 1
ATOM 1374 C C . GLU A 1 171 ? -21.676 4.597 10.684 1.00 97.75 171 GLU A C 1
ATOM 1376 O O . GLU A 1 171 ? -20.893 3.653 10.582 1.00 97.75 171 GLU A O 1
ATOM 1381 N N . VAL A 1 172 ? -21.609 5.678 9.901 1.00 98.31 172 VAL A N 1
ATOM 1382 C CA . VAL A 1 172 ? -20.471 5.992 9.029 1.00 98.31 172 VAL A CA 1
ATOM 1383 C C . VAL A 1 172 ? -19.831 7.282 9.530 1.00 98.31 172 VAL A C 1
ATOM 1385 O O . VAL A 1 172 ? -20.507 8.300 9.683 1.00 98.31 172 VAL A O 1
ATOM 1388 N N . THR A 1 173 ? -18.522 7.250 9.766 1.00 98.25 173 THR A N 1
ATOM 1389 C CA . THR A 1 173 ? -17.740 8.418 10.194 1.00 98.25 173 THR A CA 1
ATOM 1390 C C . THR A 1 173 ? -16.564 8.658 9.261 1.00 98.25 173 THR A C 1
ATOM 1392 O O . THR A 1 173 ? -15.953 7.710 8.776 1.00 98.25 173 THR A O 1
ATOM 1395 N N . GLN A 1 174 ? -16.226 9.929 9.040 1.00 98.12 174 GLN A N 1
ATOM 1396 C CA . GLN A 1 174 ? -15.083 10.349 8.226 1.00 98.12 174 GLN A CA 1
ATOM 1397 C C . GLN A 1 174 ? -14.142 11.221 9.069 1.00 98.12 174 GLN A C 1
ATOM 1399 O O . GLN A 1 174 ? -14.198 12.456 9.009 1.00 98.12 174 GLN A O 1
ATOM 1404 N N . PRO A 1 175 ? -13.351 10.609 9.969 1.00 97.25 175 PRO A N 1
ATOM 1405 C CA . PRO A 1 175 ? -12.459 11.358 10.837 1.00 97.25 175 PRO A CA 1
ATOM 1406 C C . PRO A 1 175 ? -11.322 11.985 10.025 1.00 97.25 175 PRO A C 1
ATOM 1408 O O . PRO A 1 175 ? -10.820 11.413 9.063 1.00 97.25 175 PRO A O 1
ATOM 1411 N N . ILE A 1 176 ? -10.880 13.167 10.454 1.00 95.19 176 ILE A N 1
ATOM 1412 C CA . ILE A 1 176 ? -9.786 13.894 9.807 1.00 95.19 176 ILE A CA 1
ATOM 1413 C C . ILE A 1 176 ? -8.568 13.991 10.735 1.00 95.19 176 ILE A C 1
ATOM 1415 O O . ILE A 1 176 ? -8.736 14.295 11.922 1.00 95.19 176 ILE A O 1
ATOM 1419 N N . PRO A 1 177 ? -7.331 13.799 10.234 1.00 92.00 177 PRO A N 1
ATOM 1420 C CA . PRO A 1 177 ? -6.123 13.781 11.058 1.00 92.00 177 PRO A CA 1
ATOM 1421 C C . PRO A 1 177 ? -5.654 15.200 11.436 1.00 92.00 177 PRO A C 1
ATOM 1423 O O . PRO A 1 177 ? -4.515 15.572 11.166 1.00 92.00 177 PRO A O 1
ATOM 1426 N N . LYS A 1 178 ? -6.515 16.020 12.066 1.00 87.00 178 LYS A N 1
ATOM 1427 C CA . LYS A 1 178 ? -6.262 17.458 12.330 1.00 87.00 178 LYS A CA 1
ATOM 1428 C C . LYS A 1 178 ? -4.874 17.764 12.911 1.00 87.00 178 LYS A C 1
ATOM 1430 O O . LYS A 1 178 ? -4.244 18.686 12.401 1.00 87.00 178 LYS A O 1
ATOM 1435 N N . PRO A 1 179 ? -4.363 17.036 13.928 1.00 82.06 179 PRO A N 1
ATOM 1436 C CA . PRO A 1 179 ? -3.062 17.356 14.522 1.00 82.06 179 PRO A CA 1
ATOM 1437 C C . PRO A 1 179 ? -1.877 17.114 13.579 1.00 82.06 179 PRO A C 1
ATOM 1439 O O . PRO A 1 179 ? -0.786 17.610 13.828 1.00 82.06 179 PRO A O 1
ATOM 1442 N N . SER A 1 180 ? -2.074 16.315 12.529 1.00 88.12 180 SER A N 1
ATOM 1443 C CA . SER A 1 180 ? -1.035 15.844 11.610 1.00 88.12 180 SER A CA 1
ATOM 1444 C C . SER A 1 180 ? -1.329 16.183 10.145 1.00 88.12 180 SER A C 1
ATOM 1446 O O . SER A 1 180 ? -0.637 15.687 9.259 1.00 88.12 180 SER A O 1
ATOM 1448 N N . TRP A 1 181 ? -2.328 17.031 9.878 1.00 92.94 181 TRP A N 1
ATOM 1449 C CA . TRP A 1 181 ? -2.754 17.386 8.527 1.00 92.94 181 TRP A CA 1
ATOM 1450 C C . TRP A 1 181 ? -1.682 18.229 7.823 1.00 92.94 181 TRP A C 1
ATOM 1452 O O . TRP A 1 181 ? -1.614 19.448 7.972 1.00 92.94 181 TRP A O 1
ATOM 1462 N N . THR A 1 182 ? -0.822 17.567 7.057 1.00 93.25 182 THR A N 1
ATOM 1463 C CA . THR A 1 182 ? 0.232 18.169 6.235 1.00 93.25 182 THR A CA 1
ATOM 1464 C C . THR A 1 182 ? 0.645 17.171 5.147 1.00 93.25 182 THR A C 1
ATOM 1466 O O . THR A 1 182 ? 0.123 16.059 5.078 1.00 93.25 182 THR A O 1
ATOM 1469 N N . TRP A 1 183 ? 1.566 17.558 4.271 1.00 94.00 183 TRP A N 1
ATOM 1470 C CA . TRP A 1 183 ? 2.026 16.730 3.162 1.00 94.00 183 TRP A CA 1
ATOM 1471 C C . TRP A 1 183 ? 2.856 15.523 3.632 1.00 94.00 183 TRP A C 1
ATOM 1473 O O . TRP A 1 183 ? 3.805 15.679 4.401 1.00 94.00 183 TRP A O 1
ATOM 1483 N N . ALA A 1 184 ? 2.545 14.323 3.132 1.00 94.75 184 ALA A N 1
ATOM 1484 C CA . ALA A 1 184 ? 3.221 13.082 3.527 1.00 94.75 184 ALA A CA 1
ATOM 1485 C C . ALA A 1 184 ? 4.745 13.123 3.295 1.00 94.75 184 ALA A C 1
ATOM 1487 O O . ALA A 1 184 ? 5.506 12.716 4.170 1.00 94.75 184 ALA A O 1
ATOM 1488 N N . TYR A 1 185 ? 5.196 13.691 2.170 1.00 94.44 185 TYR A N 1
ATOM 1489 C CA . TYR A 1 185 ? 6.626 13.842 1.869 1.00 94.44 185 TYR A CA 1
ATOM 1490 C C . TYR A 1 185 ? 7.338 14.785 2.844 1.00 94.44 185 TYR A C 1
ATOM 1492 O O . TYR A 1 185 ? 8.484 14.546 3.214 1.00 94.44 185 TYR A O 1
ATOM 1500 N N . HIS A 1 186 ? 6.661 15.842 3.310 1.00 95.06 186 HIS A N 1
ATOM 1501 C CA . HIS A 1 186 ? 7.219 16.718 4.342 1.00 95.06 186 HIS A CA 1
ATOM 1502 C C . HIS A 1 186 ? 7.435 15.945 5.648 1.00 95.06 186 HIS A C 1
ATOM 1504 O O . HIS A 1 186 ? 8.518 16.000 6.222 1.00 95.06 186 HIS A O 1
ATOM 1510 N N . ARG A 1 187 ? 6.433 15.160 6.066 1.00 95.00 187 ARG A N 1
ATOM 1511 C CA . ARG A 1 187 ? 6.487 14.336 7.287 1.00 95.00 187 ARG A CA 1
ATOM 1512 C C . ARG A 1 187 ? 7.566 13.262 7.215 1.00 95.00 187 ARG A C 1
ATOM 1514 O O . ARG A 1 187 ? 8.233 13.000 8.210 1.00 95.00 187 ARG A O 1
ATOM 1521 N N . GLU A 1 188 ? 7.739 12.637 6.052 1.00 95.75 188 GLU A N 1
ATOM 1522 C CA . GLU A 1 188 ? 8.795 11.648 5.816 1.00 95.75 188 GLU A CA 1
ATOM 1523 C C . GLU A 1 188 ? 10.190 12.259 5.990 1.00 95.75 188 GLU A C 1
ATOM 1525 O O . GLU A 1 188 ? 11.021 11.706 6.713 1.00 95.75 188 GLU A O 1
ATOM 1530 N N . VAL A 1 189 ? 10.428 13.434 5.400 1.00 96.62 189 VAL A N 1
ATOM 1531 C CA . VAL A 1 189 ? 11.704 14.150 5.534 1.00 96.62 189 VAL A CA 1
ATOM 1532 C C . VAL A 1 189 ? 11.932 14.631 6.969 1.00 96.62 189 VAL A C 1
ATOM 1534 O O . VAL A 1 189 ? 13.037 14.478 7.492 1.00 96.62 189 VAL A O 1
ATOM 1537 N N . GLU A 1 190 ? 10.908 15.171 7.638 1.00 95.88 190 GLU A N 1
ATOM 1538 C CA . GLU A 1 190 ? 10.996 15.557 9.054 1.00 95.88 190 GLU A CA 1
ATOM 1539 C C . GLU A 1 190 ? 11.380 14.367 9.933 1.00 95.88 190 GLU A C 1
ATOM 1541 O O . G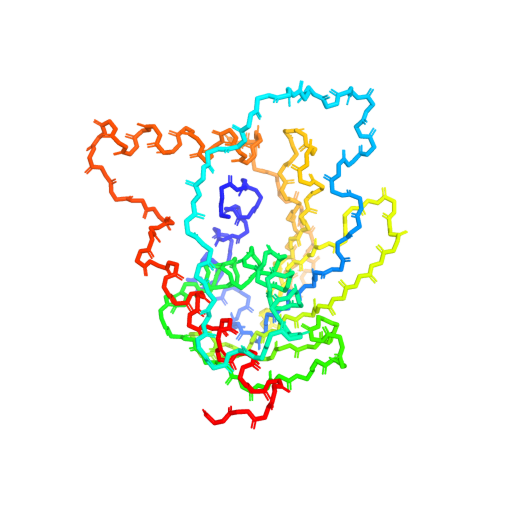LU A 1 190 ? 12.321 14.467 10.723 1.00 95.88 190 GLU A O 1
ATOM 1546 N N . HIS A 1 191 ? 10.704 13.229 9.756 1.00 95.50 191 HIS A N 1
ATOM 1547 C CA . HIS A 1 191 ? 11.011 12.002 10.478 1.00 95.50 191 HIS A CA 1
ATOM 1548 C C . HIS A 1 191 ? 12.451 11.553 10.214 1.00 95.50 191 HIS A C 1
ATOM 1550 O O . HIS A 1 191 ? 13.176 11.253 11.161 1.00 95.50 191 HIS A O 1
ATOM 1556 N N . PHE A 1 192 ? 12.891 11.544 8.953 1.00 97.00 192 PHE A N 1
ATOM 1557 C CA . PHE A 1 192 ? 14.259 11.178 8.590 1.00 97.00 192 PHE A CA 1
ATOM 1558 C C . PHE A 1 192 ? 15.303 12.054 9.301 1.00 97.00 192 PHE A C 1
ATOM 1560 O O . PHE A 1 192 ? 16.217 11.534 9.941 1.00 97.00 192 PHE A O 1
ATOM 1567 N N . ILE A 1 193 ? 15.138 13.381 9.257 1.00 97.81 193 ILE A N 1
ATOM 1568 C CA . ILE A 1 193 ? 16.053 14.334 9.903 1.00 97.81 193 ILE A CA 1
ATOM 1569 C C . ILE A 1 193 ? 16.068 14.147 11.423 1.00 97.81 193 ILE A C 1
ATOM 1571 O O . ILE A 1 193 ? 17.137 14.190 12.036 1.00 97.81 193 ILE A O 1
ATOM 1575 N N . GLN A 1 194 ? 14.898 13.967 12.040 1.00 97.00 194 GLN A N 1
ATOM 1576 C CA . GLN A 1 194 ? 14.784 13.759 13.483 1.00 97.00 194 GLN A CA 1
ATOM 1577 C C . GLN A 1 194 ? 15.504 12.482 13.921 1.00 97.00 194 GLN A C 1
ATOM 1579 O O . GLN A 1 194 ? 16.331 12.544 14.827 1.00 97.00 194 GLN A O 1
ATOM 1584 N N . HIS A 1 195 ? 15.271 11.363 13.236 1.00 97.06 195 HIS A N 1
ATOM 1585 C CA . HIS A 1 195 ? 15.831 10.066 13.623 1.00 97.06 195 HIS A CA 1
ATOM 1586 C C . HIS A 1 195 ? 17.346 9.996 13.413 1.00 97.06 195 HIS A C 1
ATOM 1588 O O . HIS A 1 195 ? 18.045 9.424 14.242 1.00 97.06 195 HIS A O 1
ATOM 1594 N N . ILE A 1 196 ? 17.888 10.675 12.392 1.00 97.25 196 ILE A N 1
ATOM 1595 C CA . ILE A 1 196 ? 19.346 10.850 12.263 1.00 97.25 196 ILE A CA 1
ATOM 1596 C C . ILE A 1 196 ? 19.916 11.633 13.445 1.00 97.25 196 ILE A C 1
ATOM 1598 O O . ILE A 1 196 ? 20.963 11.281 13.979 1.00 97.25 196 ILE A O 1
ATOM 1602 N N . ARG A 1 197 ? 19.260 12.731 13.836 1.00 97.81 197 ARG A N 1
ATOM 1603 C CA . ARG A 1 197 ? 19.755 13.602 14.912 1.00 97.81 197 ARG A CA 1
ATOM 1604 C C . ARG A 1 197 ? 19.725 12.929 16.279 1.00 97.81 197 ARG A C 1
ATOM 1606 O O . ARG A 1 197 ? 20.576 13.248 17.104 1.00 97.81 197 ARG A O 1
ATOM 1613 N N . MET A 1 198 ? 18.742 12.064 16.507 1.00 97.25 198 MET A N 1
ATOM 1614 C CA . MET A 1 198 ? 18.535 11.381 17.783 1.00 97.25 198 MET A CA 1
ATOM 1615 C C . MET A 1 198 ? 19.154 9.978 17.837 1.00 97.25 198 MET A C 1
ATOM 1617 O O . MET A 1 198 ? 19.117 9.366 18.898 1.00 97.25 198 MET A O 1
ATOM 1621 N N . ASP A 1 199 ? 19.734 9.490 16.734 1.00 95.94 199 ASP A N 1
ATOM 1622 C CA . ASP A 1 199 ? 20.219 8.107 16.595 1.00 95.94 199 ASP A CA 1
ATOM 1623 C C . ASP A 1 199 ? 19.114 7.068 16.887 1.00 95.94 199 ASP A C 1
ATOM 1625 O O . ASP A 1 199 ? 19.301 6.079 17.595 1.00 95.94 199 ASP A O 1
ATOM 1629 N N . GLU A 1 200 ? 17.913 7.328 16.359 1.00 96.56 200 GLU A N 1
ATOM 1630 C CA . GLU A 1 200 ? 16.720 6.502 16.561 1.00 96.56 200 GLU A CA 1
ATOM 1631 C C . GLU A 1 200 ? 16.420 5.618 15.336 1.00 96.56 200 GLU A C 1
ATOM 1633 O O . GLU A 1 200 ? 16.694 5.997 14.192 1.00 96.56 200 GLU A O 1
ATOM 1638 N N . PRO A 1 201 ? 15.820 4.430 15.534 1.00 94.56 201 PRO A N 1
ATOM 1639 C CA . PRO A 1 201 ? 15.521 3.512 14.442 1.00 94.56 201 PRO A CA 1
ATOM 1640 C C . PRO A 1 201 ? 14.414 4.037 13.521 1.00 94.56 201 PRO A C 1
ATOM 1642 O O . PRO A 1 201 ? 13.374 4.512 13.967 1.00 94.56 201 PRO A O 1
ATOM 1645 N N . PHE A 1 202 ? 14.582 3.857 12.211 1.00 94.25 202 PHE A N 1
ATOM 1646 C CA . PHE A 1 202 ? 13.550 4.217 11.239 1.00 94.25 202 PHE A CA 1
ATOM 1647 C C . PHE A 1 202 ? 12.438 3.166 11.179 1.00 94.25 202 PHE A C 1
ATOM 1649 O O . PHE A 1 202 ? 12.700 1.981 10.972 1.00 94.25 202 PHE A O 1
ATOM 1656 N N . ARG A 1 203 ? 11.178 3.611 11.211 1.00 90.31 203 ARG A N 1
ATOM 1657 C CA . ARG A 1 203 ? 9.999 2.744 11.006 1.00 90.31 203 ARG A CA 1
ATOM 1658 C C . ARG A 1 203 ? 9.844 2.163 9.590 1.00 90.31 203 ARG A C 1
ATOM 1660 O O . ARG A 1 203 ? 8.957 1.348 9.352 1.00 90.31 203 ARG A O 1
ATOM 1667 N N . SER A 1 204 ? 10.638 2.635 8.632 1.00 91.75 204 SER A N 1
ATOM 1668 C CA . SER A 1 204 ? 10.698 2.162 7.242 1.00 91.75 204 SER A CA 1
ATOM 1669 C C . SER A 1 204 ? 12.159 1.907 6.869 1.00 91.75 204 SER A C 1
ATOM 1671 O O . SER A 1 204 ? 12.742 2.622 6.055 1.00 91.75 204 SER A O 1
ATOM 1673 N N . SER A 1 205 ? 12.787 0.971 7.579 1.00 93.62 205 SER A N 1
ATOM 1674 C CA . SER A 1 205 ? 14.204 0.651 7.408 1.00 93.62 205 SER A CA 1
ATOM 1675 C C . SER A 1 205 ? 14.449 -0.156 6.130 1.00 93.62 205 SER A C 1
ATOM 1677 O O . SER A 1 205 ? 13.572 -0.878 5.663 1.00 93.62 205 SER A O 1
ATOM 1679 N N . GLY A 1 206 ? 15.677 -0.111 5.606 1.00 93.56 206 GLY A N 1
ATOM 1680 C CA . GLY A 1 206 ? 16.060 -0.973 4.481 1.00 93.56 206 GLY A CA 1
ATOM 1681 C C . GLY A 1 206 ? 15.969 -2.469 4.810 1.00 93.56 206 GLY A C 1
ATOM 1682 O O . GLY A 1 206 ? 15.707 -3.270 3.922 1.00 93.56 206 GLY A O 1
ATOM 1683 N N . GLN A 1 207 ? 16.118 -2.841 6.088 1.00 95.12 207 GLN A N 1
ATOM 1684 C CA . GLN A 1 207 ? 15.924 -4.218 6.546 1.00 95.12 207 GLN A CA 1
ATOM 1685 C C . GLN A 1 207 ? 14.466 -4.669 6.376 1.00 95.12 207 GLN A C 1
ATOM 1687 O O . GLN A 1 207 ? 14.238 -5.793 5.947 1.00 95.12 207 GLN A O 1
ATOM 1692 N N . ASP A 1 208 ? 13.494 -3.797 6.667 1.00 94.81 208 ASP A N 1
ATOM 1693 C CA . ASP A 1 208 ? 12.069 -4.068 6.426 1.00 94.81 208 ASP A CA 1
ATOM 1694 C C . ASP A 1 208 ? 11.760 -4.176 4.921 1.00 94.81 208 ASP A C 1
ATOM 1696 O O . ASP A 1 208 ? 11.001 -5.049 4.501 1.00 94.81 208 ASP A O 1
ATOM 1700 N N . THR A 1 209 ? 12.416 -3.359 4.089 1.00 94.62 209 THR A N 1
ATOM 1701 C CA . THR A 1 209 ? 12.266 -3.400 2.623 1.00 94.62 209 THR A CA 1
ATOM 1702 C C . THR A 1 209 ? 12.725 -4.721 1.998 1.00 94.62 209 THR A C 1
ATOM 1704 O O . THR A 1 209 ? 12.231 -5.083 0.931 1.00 94.62 209 THR A O 1
ATOM 1707 N N . LEU A 1 210 ? 13.625 -5.483 2.633 1.00 96.12 210 LEU A N 1
ATOM 1708 C CA . LEU A 1 210 ? 14.061 -6.780 2.092 1.00 96.12 210 LEU A CA 1
ATOM 1709 C C . LEU A 1 210 ? 12.893 -7.746 1.893 1.00 96.12 210 LEU A C 1
ATOM 1711 O O . LEU A 1 210 ? 12.892 -8.524 0.938 1.00 96.12 210 LEU A O 1
ATOM 1715 N N . THR A 1 211 ? 11.877 -7.670 2.749 1.00 97.25 211 THR A N 1
ATOM 1716 C CA . THR A 1 211 ? 10.705 -8.526 2.598 1.00 97.25 211 THR A CA 1
ATOM 1717 C C . THR A 1 211 ? 9.808 -8.055 1.464 1.00 97.25 211 THR A C 1
ATOM 1719 O O . THR A 1 211 ? 9.270 -8.900 0.758 1.00 97.25 211 THR A O 1
ATOM 1722 N N . ASP A 1 212 ? 9.707 -6.748 1.208 1.00 96.75 212 ASP A N 1
ATOM 1723 C CA . ASP A 1 212 ? 9.017 -6.244 0.015 1.00 96.75 212 ASP A CA 1
ATOM 1724 C C . ASP A 1 212 ? 9.707 -6.758 -1.258 1.00 96.75 212 ASP A C 1
ATOM 1726 O O . ASP A 1 212 ? 9.044 -7.315 -2.128 1.00 96.75 212 ASP A O 1
ATOM 1730 N N . VAL A 1 213 ? 11.043 -6.664 -1.335 1.00 95.88 213 VAL A N 1
ATOM 1731 C CA . VAL A 1 213 ? 11.829 -7.189 -2.470 1.00 95.88 213 VAL A CA 1
ATOM 1732 C C . VAL A 1 213 ? 11.579 -8.684 -2.660 1.00 95.88 213 VAL A C 1
ATOM 1734 O O . VAL A 1 213 ? 11.220 -9.095 -3.760 1.00 95.88 213 VAL A O 1
ATOM 1737 N N . ARG A 1 214 ? 11.674 -9.489 -1.590 1.00 97.19 214 ARG A N 1
ATOM 1738 C CA . ARG A 1 214 ? 11.358 -10.928 -1.632 1.00 97.19 214 ARG A CA 1
ATOM 1739 C C . ARG A 1 214 ? 9.971 -11.187 -2.222 1.00 97.19 214 ARG A C 1
ATOM 1741 O O . ARG A 1 214 ? 9.833 -12.079 -3.052 1.00 97.19 214 ARG A O 1
ATOM 1748 N N . LEU A 1 215 ? 8.958 -10.432 -1.792 1.00 98.25 215 LEU A N 1
ATOM 1749 C CA . LEU A 1 215 ? 7.586 -10.602 -2.271 1.00 98.25 215 LEU A CA 1
ATOM 1750 C C . LEU A 1 215 ? 7.462 -10.261 -3.758 1.00 98.25 215 LEU A C 1
ATOM 1752 O O . LEU A 1 215 ? 6.791 -10.995 -4.473 1.00 98.25 215 LEU A O 1
ATOM 1756 N N . TYR A 1 216 ? 8.129 -9.213 -4.248 1.00 97.69 216 TYR A N 1
ATOM 1757 C CA . TYR A 1 216 ? 8.137 -8.903 -5.683 1.00 97.69 216 TYR A CA 1
ATOM 1758 C C . TYR A 1 216 ? 8.808 -9.986 -6.515 1.00 97.69 216 TYR A C 1
ATOM 1760 O O . TYR A 1 216 ? 8.277 -10.353 -7.564 1.00 97.69 216 TYR A O 1
ATOM 1768 N N . GLU A 1 217 ? 9.935 -10.525 -6.049 1.00 97.38 217 GLU A N 1
ATOM 1769 C CA . GLU A 1 217 ? 10.579 -11.647 -6.729 1.00 97.38 217 GLU A CA 1
ATOM 1770 C C . GLU A 1 217 ? 9.676 -12.888 -6.735 1.00 97.38 217 GLU A C 1
ATOM 1772 O O . GLU A 1 217 ? 9.522 -13.519 -7.775 1.00 97.38 217 GLU A O 1
ATOM 1777 N N . GLU A 1 218 ? 9.032 -13.216 -5.610 1.00 98.00 218 GLU A N 1
ATOM 1778 C CA . GLU A 1 218 ? 8.094 -14.342 -5.488 1.00 98.00 218 GLU A CA 1
ATOM 1779 C C . GLU A 1 218 ? 6.881 -14.177 -6.417 1.00 98.00 218 GLU A C 1
ATOM 1781 O O . GLU A 1 218 ? 6.515 -15.119 -7.120 1.00 98.00 218 GLU A O 1
ATOM 1786 N N . ILE A 1 219 ? 6.300 -12.972 -6.484 1.00 98.50 219 ILE A N 1
ATOM 1787 C CA . ILE A 1 219 ? 5.186 -12.657 -7.389 1.00 98.50 219 ILE A CA 1
ATOM 1788 C C . ILE A 1 219 ? 5.602 -12.873 -8.841 1.00 98.50 219 ILE A C 1
ATOM 1790 O O . ILE A 1 219 ? 4.924 -13.581 -9.584 1.00 98.50 219 ILE A O 1
ATOM 1794 N N . TYR A 1 220 ? 6.723 -12.277 -9.254 1.00 98.12 220 TYR A N 1
ATOM 1795 C CA . TYR A 1 220 ? 7.144 -12.340 -10.650 1.00 98.12 220 TYR A CA 1
ATOM 1796 C C . TYR A 1 220 ? 7.624 -13.729 -11.061 1.00 98.12 220 TYR A C 1
ATOM 1798 O O . TYR A 1 220 ? 7.394 -14.137 -12.196 1.00 98.12 220 TYR A O 1
ATOM 1806 N N . ARG A 1 221 ? 8.241 -14.486 -10.151 1.00 98.12 221 ARG A N 1
ATOM 1807 C CA . ARG A 1 221 ? 8.569 -15.894 -10.391 1.00 98.12 221 ARG A CA 1
ATOM 1808 C C . ARG A 1 221 ? 7.311 -16.717 -10.637 1.00 98.12 221 ARG A C 1
ATOM 1810 O O . ARG A 1 221 ? 7.239 -17.376 -11.668 1.00 98.12 221 ARG A O 1
ATOM 1817 N N . GLN A 1 222 ? 6.291 -16.596 -9.782 1.00 98.25 222 GLN A N 1
ATOM 1818 C CA . GLN A 1 222 ? 5.013 -17.291 -9.983 1.00 98.25 222 GLN A CA 1
ATOM 1819 C C . GLN A 1 222 ? 4.324 -16.875 -11.291 1.00 98.25 222 GLN A C 1
ATOM 1821 O O . GLN A 1 222 ? 3.887 -17.745 -12.041 1.00 98.25 222 GLN A O 1
ATOM 1826 N N . PHE A 1 223 ? 4.291 -15.576 -11.608 1.00 98.38 223 PHE A N 1
ATOM 1827 C CA . PHE A 1 223 ? 3.761 -15.068 -12.881 1.00 98.38 223 PHE A CA 1
ATOM 1828 C C . PHE A 1 223 ? 4.472 -15.682 -14.098 1.00 98.38 223 PHE A C 1
ATOM 1830 O O . PHE A 1 223 ? 3.833 -16.061 -15.076 1.00 98.38 223 PHE A O 1
ATOM 1837 N N . LEU A 1 224 ? 5.798 -15.817 -14.035 1.00 97.88 224 LEU A N 1
ATOM 1838 C CA . LEU A 1 224 ? 6.604 -16.393 -15.112 1.00 97.88 224 LEU A CA 1
ATOM 1839 C C . LEU A 1 224 ? 6.620 -17.932 -15.116 1.00 97.88 224 LEU A C 1
ATOM 1841 O O . LEU A 1 224 ? 7.255 -18.520 -15.992 1.00 97.88 224 LEU A O 1
ATOM 1845 N N . GLY A 1 225 ? 5.956 -18.590 -14.159 1.00 96.94 225 GLY A N 1
ATOM 1846 C CA . GLY A 1 225 ? 6.002 -20.045 -13.998 1.00 96.94 225 GLY A CA 1
ATOM 1847 C C . GLY A 1 225 ? 7.386 -20.569 -13.601 1.00 96.94 225 GLY A C 1
ATOM 1848 O O . GLY A 1 225 ? 7.772 -21.661 -14.017 1.00 96.94 225 GLY A O 1
ATOM 1849 N N . LEU A 1 226 ? 8.152 -19.772 -12.853 1.00 93.38 226 LEU A N 1
ATOM 1850 C CA . LEU A 1 226 ? 9.456 -20.129 -12.302 1.00 93.38 226 LEU A CA 1
ATOM 1851 C C . LEU A 1 226 ? 9.277 -20.610 -10.855 1.00 93.38 226 LEU A C 1
ATOM 1853 O O . LEU A 1 226 ? 8.678 -19.898 -10.047 1.00 93.38 226 LEU A O 1
ATOM 1857 N N . ASP A 1 227 ? 9.812 -21.794 -10.547 1.00 73.62 227 ASP A N 1
ATOM 1858 C CA . ASP A 1 227 ? 9.861 -22.353 -9.185 1.00 73.62 227 ASP A CA 1
ATOM 1859 C C . ASP A 1 227 ? 10.825 -21.577 -8.257 1.00 73.62 227 ASP A C 1
ATOM 1861 O O . ASP A 1 227 ? 11.876 -21.059 -8.730 1.00 73.62 227 ASP A O 1
#

Secondary structure (DSSP, 8-state):
---HHHHHHHHHHHHHHHH-TT-SEEEEEEEEEEE-TTTT--SPPP---PPPPP------TTS-GGGHHHHHHHHHHHHHHHHHHHHHHT-TT-EEEEEEEE-TTSSSEEEEEEETTEEEEEEE-----SSEEEEEEEEETTEEEEEEPPPTT-TT-PPEEEEEE-SSS-EEE----GGG-S-HHHHHHHHHHHHHHHTPPPTT-HHHHHHHHHHHHHHHHHHTT--